Protein AF-A0A2E5G6M1-F1 (afdb_monomer)

Sequence (178 aa):
MSRLRLWLAENPVIIGSVAAVIILIALYFILFSGGSSSIESPKVDYFYDLDSGEVFTDDFKIVPPYKHSSGAEAVKAVVVSCGSCEDESERQVAWLERYTETAKPEMERIMAEVIERGHEPYVAYSRGKMLEQGGGLQVSFDDPIEWFGHTSRAGLEIRSELMSFCGEDEPPTICHPD

Nearest PDB structures (foldseek):
  1b71-assembly1_A  TM=4.208E-01  e=5.602E+00  Nitratidesulfovibrio vulgaris str. Hildenborough
  8s8e-assembly1_b  TM=3.152E-01  e=5.957E+00  Kluyveromyces lactis NRRL Y-1140

Secondary structure (DSSP, 8-state):
--HHHHHHHH-HHHHHHHHHHHHHHHHHHHHHS------PPPSEEEEEETTT--EEEEETT--SSEE-TTSSEEEEEEEEESS-SS-GGGEEEEEEEEE-TTTHHHHHHHHHHHHHTT--THHHHHHHHHHHHTT-EEEE-SSS---EETTSHHHHHHHHGGGGTT-TTSPPEEE---

Solvent-accessible surface area (backbone atoms only — not comparable to full-atom values): 9941 Å² total; per-residue (Å²): 134,65,72,65,63,61,57,54,70,77,36,61,66,61,55,54,50,52,53,51,52,52,51,50,51,51,50,47,45,63,70,68,64,64,72,76,76,75,78,74,52,68,71,39,33,46,26,31,32,72,76,80,71,46,75,48,76,46,60,50,81,65,65,30,58,41,74,41,98,88,68,34,54,25,28,33,36,45,34,26,10,73,74,47,67,87,42,72,90,50,47,43,78,65,32,33,39,31,35,37,88,81,32,33,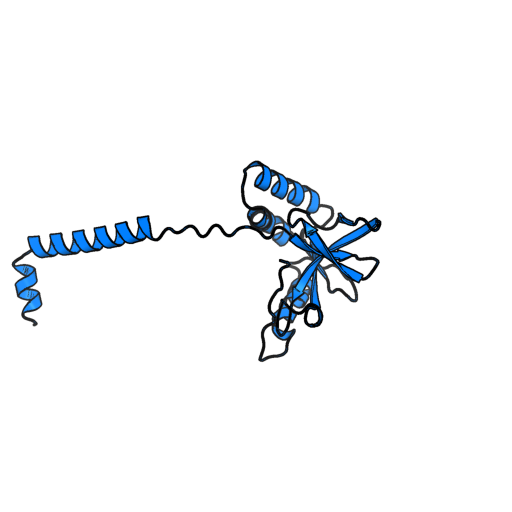63,56,47,47,50,42,38,51,55,29,49,76,70,73,42,53,62,61,57,23,59,65,68,38,47,63,42,32,72,72,47,22,26,27,24,25,45,85,78,72,75,55,85,28,32,42,71,35,72,67,20,44,51,59,61,54,46,49,63,52,68,49,36,94,91,39,69,47,44,79,45,75,62,134

pLDDT: mean 87.4, std 12.63, range [44.22, 98.38]

Foldseek 3Di:
DDPVVVVCVVCVVVVVVVVVVVVVVVVVCVVPVPPPPPPAADQWAWKAFLPPRDIDIDGPLDADQDQDPVRGTIWGFFWWFLDDLVDPVRIDTLKTKHFDPVLRVVLNVLQVVCVVVVHHSVVSVVVSVVCLVVQRMWMAHSPPGDTDRCPDPVVVVSVVCQQCVNHVPTRIDGHGDD

Radius of gyration: 25.14 Å; Cα contacts (8 Å, |Δi|>4): 268; chains: 1; bounding box: 78×42×49 Å

Mean predicted aligned error: 10.57 Å

Structure (mmCIF, N/CA/C/O backbone):
data_AF-A0A2E5G6M1-F1
#
_entry.id   AF-A0A2E5G6M1-F1
#
loop_
_atom_site.group_PDB
_atom_site.id
_atom_site.type_symbol
_atom_site.label_atom_id
_atom_site.label_alt_id
_atom_site.label_comp_id
_atom_site.label_asym_id
_atom_site.label_entity_id
_atom_site.label_seq_id
_atom_site.pdbx_PDB_ins_code
_atom_site.Cartn_x
_atom_site.Cartn_y
_atom_site.Cartn_z
_atom_site.occupancy
_atom_site.B_iso_or_equiv
_atom_site.auth_seq_id
_atom_site.auth_comp_id
_atom_site.auth_asym_id
_atom_site.auth_atom_id
_atom_site.pdbx_PDB_model_num
ATOM 1 N N . MET A 1 1 ? 58.209 -11.547 -24.673 1.00 53.50 1 MET A N 1
ATOM 2 C CA . MET A 1 1 ? 57.527 -10.237 -24.812 1.00 53.50 1 MET A CA 1
ATOM 3 C C . MET A 1 1 ? 56.871 -10.194 -26.182 1.00 53.50 1 MET A C 1
ATOM 5 O O . MET A 1 1 ? 57.565 -10.443 -27.159 1.00 53.50 1 MET A O 1
ATOM 9 N N . SER A 1 2 ? 55.545 -10.031 -26.260 1.00 64.69 2 SER A N 1
ATOM 10 C CA . SER A 1 2 ? 54.809 -10.224 -27.520 1.00 64.69 2 SER A CA 1
ATOM 11 C C . SER A 1 2 ? 55.057 -9.080 -28.511 1.00 64.69 2 SER A C 1
ATOM 13 O O . SER A 1 2 ? 55.143 -7.916 -28.117 1.00 64.69 2 SER A O 1
ATOM 15 N N . ARG A 1 3 ? 55.151 -9.419 -29.807 1.00 66.31 3 ARG A N 1
ATOM 16 C CA . ARG A 1 3 ? 55.377 -8.484 -30.931 1.00 66.31 3 ARG A CA 1
ATOM 17 C C . ARG A 1 3 ? 54.350 -7.342 -30.997 1.00 66.31 3 ARG A C 1
ATOM 19 O O . ARG A 1 3 ? 54.647 -6.288 -31.541 1.00 66.31 3 ARG A O 1
ATOM 26 N N . LEU A 1 4 ? 53.188 -7.528 -30.370 1.00 62.03 4 LEU A N 1
ATOM 27 C CA . LEU A 1 4 ? 52.148 -6.512 -30.215 1.00 62.03 4 LEU A CA 1
ATOM 28 C C . LEU A 1 4 ? 52.611 -5.289 -29.411 1.00 62.03 4 LEU A C 1
ATOM 30 O O . LEU A 1 4 ? 52.281 -4.168 -29.774 1.00 62.03 4 LEU A O 1
ATOM 34 N N . ARG A 1 5 ? 53.385 -5.479 -28.333 1.00 60.41 5 ARG A N 1
ATOM 35 C CA . ARG A 1 5 ? 53.802 -4.363 -27.462 1.00 60.41 5 ARG A CA 1
ATOM 36 C C . ARG A 1 5 ? 54.825 -3.438 -28.128 1.00 60.41 5 ARG A C 1
ATOM 38 O O . ARG A 1 5 ? 54.815 -2.246 -27.856 1.00 60.41 5 ARG A O 1
ATOM 45 N N . LEU A 1 6 ? 55.669 -3.984 -29.006 1.00 62.16 6 LEU A N 1
ATOM 46 C CA . LEU A 1 6 ? 56.639 -3.217 -29.798 1.00 62.16 6 LEU A CA 1
ATOM 47 C C . LEU A 1 6 ? 55.946 -2.410 -30.904 1.00 62.16 6 LEU A C 1
ATOM 49 O O . LEU A 1 6 ? 56.205 -1.221 -31.040 1.00 62.16 6 LEU A O 1
ATOM 53 N N . TRP A 1 7 ? 54.991 -3.023 -31.610 1.00 65.25 7 TRP A N 1
ATOM 54 C CA . TRP A 1 7 ? 54.226 -2.363 -32.676 1.00 65.25 7 TRP A CA 1
ATOM 55 C C . TRP A 1 7 ? 53.336 -1.215 -32.169 1.00 65.25 7 TRP A C 1
ATOM 57 O O . TRP A 1 7 ? 53.206 -0.180 -32.824 1.00 65.25 7 TRP A O 1
ATOM 67 N N . LEU A 1 8 ? 52.759 -1.379 -30.973 1.00 59.03 8 LEU A N 1
ATOM 68 C CA . LEU A 1 8 ? 51.977 -0.347 -30.288 1.00 59.03 8 LEU A CA 1
ATOM 69 C C . LEU A 1 8 ? 52.841 0.879 -29.922 1.00 59.03 8 LEU A C 1
ATOM 71 O O . LEU A 1 8 ? 52.405 2.012 -30.093 1.00 59.03 8 LEU A O 1
ATOM 75 N N . ALA A 1 9 ? 54.087 0.680 -29.486 1.00 60.75 9 ALA A N 1
ATOM 76 C CA . ALA A 1 9 ? 54.978 1.785 -29.120 1.00 60.75 9 ALA A CA 1
ATOM 77 C C . ALA A 1 9 ? 55.452 2.628 -30.325 1.00 60.75 9 ALA A C 1
ATOM 79 O O . ALA A 1 9 ? 55.739 3.811 -30.161 1.00 60.75 9 ALA A O 1
ATOM 80 N N . GLU A 1 10 ? 55.504 2.048 -31.528 1.00 69.06 10 GLU A N 1
ATOM 81 C CA . GLU A 1 10 ? 55.945 2.729 -32.759 1.00 69.06 10 GLU A CA 1
ATOM 82 C C . GLU A 1 10 ? 54.847 3.548 -33.456 1.00 69.06 10 GLU A C 1
ATOM 84 O O . GLU A 1 10 ? 55.153 4.359 -34.327 1.00 69.06 10 GLU A O 1
ATOM 89 N N . ASN A 1 11 ? 53.573 3.381 -33.080 1.00 59.88 11 ASN A N 1
ATOM 90 C CA . ASN A 1 11 ? 52.444 4.030 -33.755 1.00 59.88 11 ASN A CA 1
ATOM 91 C C . ASN A 1 11 ? 51.516 4.766 -32.766 1.00 59.88 11 ASN A C 1
ATOM 93 O O . ASN A 1 11 ? 50.335 4.416 -32.647 1.00 59.88 11 ASN A O 1
ATOM 97 N N . PRO A 1 12 ? 52.003 5.814 -32.068 1.00 62.66 12 PRO A N 1
ATOM 98 C CA . PRO A 1 12 ? 51.227 6.538 -31.054 1.00 62.66 12 PRO A CA 1
ATOM 99 C C . PRO A 1 12 ? 49.946 7.177 -31.618 1.00 62.66 12 PRO A C 1
ATOM 1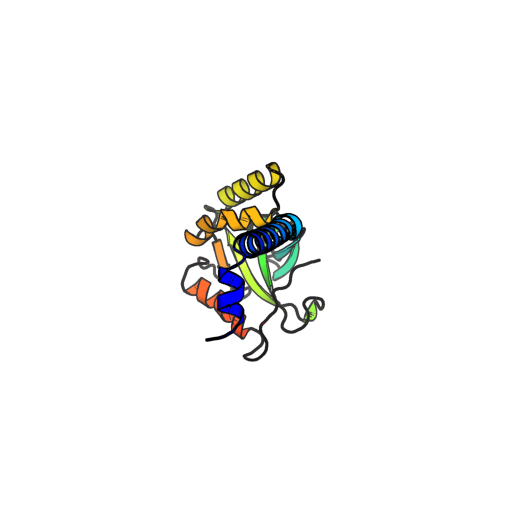01 O O . PRO A 1 12 ? 48.947 7.290 -30.910 1.00 62.66 12 PRO A O 1
ATOM 104 N N . VAL A 1 13 ? 49.943 7.528 -32.910 1.00 65.00 13 VAL A N 1
ATOM 105 C CA . VAL A 1 13 ? 48.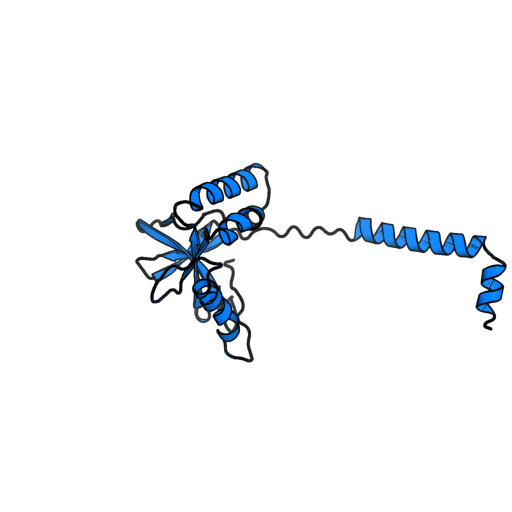769 8.066 -33.616 1.00 65.00 13 VAL A CA 1
ATOM 106 C C . VAL A 1 13 ? 47.653 7.021 -33.721 1.00 65.00 13 VAL A C 1
ATOM 108 O O . VAL A 1 13 ? 46.502 7.339 -33.445 1.00 65.00 13 VAL A O 1
ATOM 111 N N . ILE A 1 14 ? 47.980 5.761 -34.035 1.00 63.22 14 ILE A N 1
ATOM 112 C CA . ILE A 1 14 ? 46.988 4.682 -34.191 1.00 63.22 14 ILE A CA 1
ATOM 113 C C . ILE A 1 14 ? 46.333 4.354 -32.842 1.00 63.22 14 ILE A C 1
ATOM 115 O O . ILE A 1 14 ? 45.120 4.167 -32.774 1.00 63.22 14 ILE A O 1
ATOM 119 N N . ILE A 1 15 ? 47.106 4.354 -31.752 1.00 60.91 15 ILE A N 1
ATOM 120 C CA . ILE A 1 15 ? 46.579 4.125 -30.396 1.00 60.91 15 ILE A CA 1
ATOM 121 C C . ILE A 1 15 ? 45.641 5.254 -29.971 1.00 60.91 15 ILE A C 1
ATOM 123 O O . ILE A 1 15 ? 44.551 4.982 -29.463 1.00 60.91 15 ILE A O 1
ATOM 127 N N . GLY A 1 16 ? 46.038 6.508 -30.206 1.00 65.19 16 GLY A N 1
ATOM 128 C CA . GLY A 1 16 ? 45.198 7.667 -29.907 1.00 65.19 16 GLY A CA 1
ATOM 129 C C . GLY A 1 16 ? 43.874 7.629 -30.673 1.00 65.19 16 GLY A C 1
ATOM 130 O O . GLY A 1 16 ? 42.815 7.857 -30.088 1.00 65.19 16 GLY A O 1
ATOM 131 N N . SER A 1 17 ? 43.915 7.260 -31.956 1.00 71.25 17 SER A N 1
ATOM 132 C CA . SER A 1 17 ? 42.721 7.138 -32.798 1.00 71.25 17 SER A CA 1
ATOM 133 C C . SER A 1 17 ? 41.784 6.018 -32.343 1.00 71.25 17 SER A C 1
ATOM 135 O O . SER A 1 17 ? 40.577 6.231 -32.277 1.00 71.25 17 SER A O 1
ATOM 137 N N . VAL A 1 18 ? 42.311 4.844 -31.980 1.00 79.00 18 VAL A N 1
ATOM 138 C CA . VAL A 1 18 ? 41.484 3.717 -31.511 1.00 79.00 18 VAL A CA 1
ATOM 139 C C . VAL A 1 18 ? 40.821 4.037 -30.169 1.00 79.00 18 VAL A C 1
ATOM 141 O O . VAL A 1 18 ? 39.630 3.777 -30.001 1.00 79.00 18 VAL A O 1
ATOM 144 N N . ALA A 1 19 ? 41.548 4.655 -29.235 1.00 79.44 19 ALA A N 1
ATOM 145 C CA . ALA A 1 19 ? 40.982 5.067 -27.952 1.00 79.44 19 ALA A CA 1
ATOM 146 C C . ALA A 1 19 ? 39.866 6.111 -28.127 1.00 79.44 19 ALA A C 1
ATOM 148 O O . ALA A 1 19 ? 38.800 5.978 -27.526 1.00 79.44 19 ALA A O 1
ATOM 149 N N . ALA A 1 20 ? 40.072 7.107 -28.995 1.00 83.88 20 ALA A N 1
ATOM 150 C CA . ALA A 1 20 ? 39.062 8.120 -29.292 1.00 83.88 20 ALA A CA 1
ATOM 151 C C . ALA A 1 20 ? 37.790 7.509 -29.904 1.00 83.88 20 ALA A C 1
ATOM 153 O O . ALA A 1 20 ? 36.686 7.874 -29.508 1.00 83.88 20 ALA A O 1
ATOM 154 N N . VAL A 1 21 ? 37.928 6.540 -30.814 1.00 88.62 21 VAL A N 1
ATOM 155 C CA . VAL A 1 21 ? 36.782 5.847 -31.426 1.00 88.62 21 VAL A CA 1
ATOM 156 C C . VAL A 1 21 ? 35.995 5.038 -30.392 1.00 88.62 21 VAL A C 1
ATOM 158 O O . VAL A 1 21 ? 34.771 5.114 -30.379 1.00 88.62 21 VAL A O 1
ATOM 161 N N . ILE A 1 22 ? 36.665 4.323 -29.483 1.00 87.75 22 ILE A N 1
ATOM 162 C CA . ILE A 1 22 ? 35.986 3.572 -28.411 1.00 87.75 22 ILE A CA 1
ATOM 163 C C . ILE A 1 22 ? 35.220 4.520 -27.480 1.00 87.75 22 ILE A C 1
ATOM 165 O O . ILE A 1 22 ? 34.073 4.242 -27.136 1.00 87.75 22 ILE A O 1
ATOM 169 N N . ILE A 1 23 ? 35.820 5.657 -27.112 1.00 88.81 23 ILE A N 1
ATOM 170 C CA . ILE A 1 23 ? 35.165 6.672 -26.275 1.00 88.81 23 ILE A CA 1
ATOM 171 C C . ILE A 1 23 ? 33.945 7.261 -26.990 1.00 88.81 23 ILE A C 1
ATOM 173 O O . ILE A 1 23 ? 32.893 7.402 -26.376 1.00 88.81 23 ILE A O 1
ATOM 177 N N . LEU A 1 24 ? 34.049 7.565 -28.285 1.00 89.94 24 LEU A N 1
ATOM 178 C CA . LEU A 1 24 ? 32.928 8.089 -29.068 1.00 89.94 24 LEU A CA 1
ATOM 179 C C . LEU A 1 24 ? 31.795 7.068 -29.216 1.00 89.94 24 LEU A C 1
ATOM 181 O O . LEU A 1 24 ? 30.633 7.450 -29.125 1.00 89.94 24 LEU A O 1
ATOM 185 N N . ILE A 1 25 ? 32.111 5.782 -29.386 1.00 88.56 25 ILE A N 1
ATOM 186 C CA . ILE A 1 25 ? 31.107 4.709 -29.422 1.00 88.56 25 ILE A CA 1
ATOM 187 C C . ILE A 1 25 ? 30.437 4.559 -28.053 1.00 88.56 25 ILE A C 1
ATOM 189 O O . ILE A 1 25 ? 29.217 4.448 -27.988 1.00 88.56 25 ILE A O 1
ATOM 193 N N . ALA A 1 26 ? 31.198 4.610 -26.958 1.00 83.75 26 ALA A N 1
ATOM 194 C CA . ALA A 1 26 ? 30.638 4.569 -25.609 1.00 83.75 26 ALA A CA 1
ATOM 195 C C . ALA A 1 26 ? 29.738 5.783 -25.328 1.00 83.75 26 ALA A C 1
ATOM 197 O O . ALA A 1 26 ? 28.639 5.613 -24.812 1.00 83.75 26 ALA A O 1
ATOM 198 N N . LEU A 1 27 ? 30.153 6.992 -25.723 1.00 86.50 27 LEU A N 1
ATOM 199 C CA . LEU A 1 27 ? 29.335 8.204 -25.612 1.00 86.50 27 LEU A CA 1
ATOM 200 C C . LEU A 1 27 ? 28.079 8.121 -26.478 1.00 86.50 27 LEU A C 1
ATOM 202 O O . LEU A 1 27 ? 27.007 8.505 -26.025 1.00 86.50 27 LEU A O 1
ATOM 206 N N . TYR A 1 28 ? 28.189 7.590 -27.695 1.00 87.38 28 TYR A N 1
ATOM 207 C CA . TYR A 1 28 ? 27.039 7.346 -28.559 1.00 87.38 28 TYR A CA 1
ATOM 208 C C . TYR A 1 28 ? 26.057 6.379 -27.897 1.00 87.38 28 TYR A C 1
ATOM 210 O O . TYR A 1 28 ? 24.877 6.693 -27.801 1.00 87.38 28 TYR A O 1
ATOM 218 N N . PHE A 1 29 ? 26.534 5.255 -27.359 1.00 85.19 29 PHE A N 1
ATOM 219 C CA . PHE A 1 29 ? 25.678 4.336 -26.615 1.00 85.19 29 PHE A CA 1
ATOM 220 C C . PHE A 1 29 ? 25.063 5.006 -25.387 1.00 85.19 29 PHE A C 1
ATOM 222 O O . PHE A 1 29 ? 23.866 4.894 -25.221 1.00 85.19 29 PHE A O 1
ATOM 229 N N . ILE A 1 30 ? 25.800 5.775 -24.587 1.00 80.69 30 ILE A N 1
ATOM 230 C CA . ILE A 1 30 ? 25.235 6.469 -23.414 1.00 80.69 30 ILE A CA 1
ATOM 231 C C . ILE A 1 30 ? 24.147 7.479 -23.817 1.00 80.69 30 ILE A C 1
ATOM 233 O O . ILE A 1 30 ? 23.126 7.584 -23.142 1.00 80.69 30 ILE A O 1
ATOM 237 N N . LEU A 1 31 ? 24.345 8.211 -24.918 1.00 79.00 31 LEU A N 1
ATOM 238 C CA . LEU A 1 31 ? 23.385 9.207 -25.402 1.00 79.00 31 LEU A CA 1
ATOM 239 C C . LEU A 1 31 ? 22.161 8.577 -26.084 1.00 79.00 31 LEU A C 1
ATOM 241 O O . LEU A 1 31 ? 21.085 9.164 -26.040 1.00 79.00 31 LEU A O 1
ATOM 245 N N . PHE A 1 32 ? 22.309 7.403 -26.704 1.00 72.62 32 PHE A N 1
ATOM 246 C CA . PHE A 1 32 ? 21.251 6.754 -27.492 1.00 72.62 32 PHE A CA 1
ATOM 247 C C . PHE A 1 32 ? 20.647 5.499 -26.844 1.00 72.62 32 PHE A C 1
ATOM 249 O O . PHE A 1 32 ? 19.599 5.041 -27.289 1.00 72.62 32 PHE A O 1
ATOM 256 N N . SER A 1 33 ? 21.243 4.954 -25.781 1.00 62.91 33 SER A N 1
ATOM 257 C CA . SER A 1 33 ? 20.670 3.872 -24.966 1.00 62.91 33 SER A CA 1
ATOM 258 C C . SER A 1 33 ? 19.801 4.400 -23.827 1.00 62.91 33 SER A C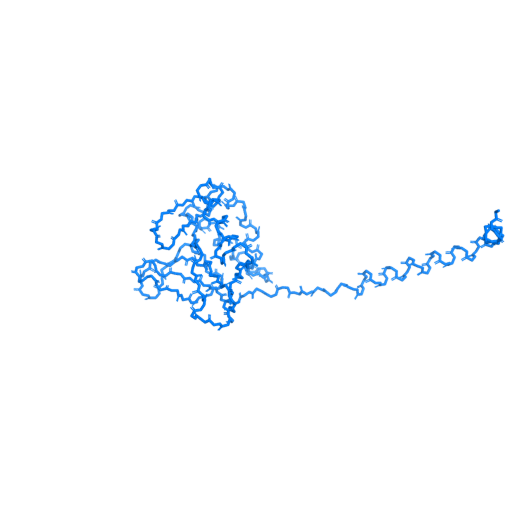 1
ATOM 260 O O . SER A 1 33 ? 19.261 3.610 -23.057 1.00 62.91 33 SER A O 1
ATOM 262 N N . GLY A 1 34 ? 19.660 5.723 -23.705 1.00 49.66 34 GLY A N 1
ATOM 263 C CA . GLY A 1 34 ? 18.717 6.385 -22.810 1.00 49.66 34 GLY A CA 1
ATOM 264 C C . GLY A 1 34 ? 17.281 6.265 -23.313 1.00 49.66 34 GLY A C 1
ATOM 265 O O . GLY A 1 34 ? 16.613 7.272 -23.522 1.00 49.66 34 GLY A O 1
ATOM 266 N N . GLY A 1 35 ? 16.804 5.039 -23.523 1.00 49.28 35 GLY A N 1
ATOM 267 C CA . GLY A 1 35 ? 15.376 4.775 -23.517 1.00 49.28 35 GLY A CA 1
ATOM 268 C C . GLY A 1 35 ? 14.899 4.980 -22.088 1.00 49.28 35 GLY A C 1
ATOM 269 O O . GLY A 1 35 ? 15.039 4.091 -21.253 1.00 49.28 35 GLY A O 1
ATOM 270 N N . SER A 1 36 ? 14.397 6.174 -21.780 1.00 44.22 36 SER A N 1
ATOM 271 C CA . SER A 1 36 ? 13.591 6.375 -20.587 1.00 44.22 36 SER A CA 1
ATOM 272 C C . SER A 1 36 ? 12.315 5.567 -20.788 1.00 44.22 36 SER A C 1
ATOM 274 O O . SER A 1 36 ? 11.363 6.056 -21.394 1.00 44.22 36 SER A O 1
ATOM 276 N N . SER A 1 37 ? 12.306 4.314 -20.336 1.00 44.28 37 SER A N 1
ATOM 277 C CA . SER A 1 37 ? 11.052 3.632 -20.046 1.00 44.28 37 SER A CA 1
ATOM 278 C C . SER A 1 37 ? 10.357 4.491 -18.999 1.00 44.28 37 SER A C 1
ATOM 280 O O . SER A 1 37 ? 10.740 4.486 -17.829 1.00 44.28 37 SER A O 1
ATOM 282 N N . SER A 1 38 ? 9.420 5.328 -19.438 1.00 51.38 38 SER A N 1
ATOM 283 C CA . SER A 1 38 ? 8.483 5.988 -18.546 1.00 51.38 38 SER A CA 1
ATOM 284 C C . SER A 1 38 ? 7.732 4.866 -17.845 1.00 51.38 38 SER A C 1
ATOM 286 O O . SER A 1 38 ? 6.954 4.158 -18.481 1.00 51.38 38 SER A O 1
ATOM 288 N N . ILE A 1 39 ? 8.049 4.637 -16.573 1.00 56.91 39 ILE A N 1
ATOM 289 C CA . ILE A 1 39 ? 7.235 3.794 -15.704 1.00 56.91 39 ILE A CA 1
ATOM 290 C C . ILE A 1 39 ? 5.934 4.580 -15.525 1.00 56.91 39 ILE A C 1
ATOM 292 O O . ILE A 1 39 ? 5.891 5.522 -14.738 1.00 56.91 39 ILE A O 1
ATOM 296 N N . GLU A 1 40 ? 4.937 4.278 -16.357 1.00 69.94 40 GLU A N 1
ATOM 297 C CA . GLU A 1 40 ? 3.582 4.810 -16.211 1.00 69.94 40 GLU A CA 1
ATOM 298 C C . GLU A 1 40 ? 3.026 4.285 -14.886 1.00 69.94 40 GLU A C 1
ATOM 300 O O . GLU A 1 40 ? 3.173 3.101 -14.566 1.00 69.94 40 GLU A O 1
ATOM 305 N N . SER A 1 41 ? 2.460 5.172 -14.073 1.00 69.88 41 SER A N 1
ATOM 306 C CA . SER A 1 41 ? 1.825 4.757 -12.825 1.00 69.88 41 SER A CA 1
ATOM 307 C C . SER A 1 41 ? 0.611 3.878 -13.123 1.00 69.88 41 SER A C 1
ATOM 309 O O . SER A 1 41 ? -0.077 4.108 -14.123 1.00 69.88 41 SER A O 1
ATOM 311 N N . PRO A 1 42 ? 0.273 2.939 -12.223 1.00 82.38 42 PRO A N 1
ATOM 312 C CA . PRO A 1 42 ? -1.037 2.309 -12.258 1.00 82.38 42 PRO A CA 1
ATOM 313 C C . PRO A 1 42 ? -2.125 3.388 -12.207 1.00 82.38 42 PRO A C 1
ATOM 315 O O . PRO A 1 42 ? -1.988 4.394 -11.504 1.00 82.38 42 PRO A O 1
ATOM 318 N N . LYS A 1 43 ? -3.215 3.189 -12.952 1.00 89.25 43 LYS A N 1
ATOM 319 C CA . LYS A 1 43 ? -4.383 4.085 -12.887 1.00 89.25 43 LYS A CA 1
ATOM 320 C C . LYS A 1 43 ? -5.239 3.799 -11.658 1.00 89.25 43 LYS A C 1
ATOM 322 O O . LYS A 1 43 ? -5.868 4.711 -11.126 1.00 89.25 43 LYS A O 1
ATOM 327 N N . VAL A 1 44 ? -5.241 2.545 -11.224 1.00 94.56 44 VAL A N 1
ATOM 328 C CA . VAL A 1 44 ? -6.032 2.025 -10.114 1.00 94.56 44 VAL A CA 1
ATOM 329 C C . VAL A 1 44 ? -5.155 1.217 -9.161 1.00 94.56 44 VAL A C 1
ATOM 331 O O . VAL A 1 44 ? -4.070 0.769 -9.533 1.00 94.56 44 VAL A O 1
ATOM 334 N N . ASP A 1 45 ? -5.619 1.054 -7.927 1.00 95.69 45 ASP A N 1
ATOM 335 C CA . ASP A 1 45 ? -5.015 0.187 -6.911 1.00 95.69 45 ASP A CA 1
ATOM 336 C C . ASP A 1 45 ? -6.097 -0.625 -6.187 1.00 95.69 45 ASP A C 1
ATOM 338 O O . ASP A 1 45 ? -7.287 -0.314 -6.301 1.00 95.69 45 ASP A O 1
ATOM 342 N N . TYR A 1 46 ? -5.689 -1.650 -5.438 1.00 97.44 46 TYR A N 1
ATOM 343 C CA . TYR A 1 46 ? -6.598 -2.411 -4.584 1.00 97.44 46 TYR A CA 1
ATOM 344 C C . TYR A 1 46 ? -6.837 -1.697 -3.251 1.00 97.44 46 TYR A C 1
ATOM 346 O O . TYR A 1 46 ? -5.913 -1.258 -2.559 1.00 97.44 46 TYR A O 1
ATOM 354 N N . PHE A 1 47 ? -8.102 -1.636 -2.859 1.00 97.75 47 PHE A N 1
ATOM 355 C CA . PHE A 1 47 ? -8.576 -1.108 -1.591 1.00 97.75 47 PHE A CA 1
ATOM 356 C C . PHE A 1 47 ? -9.452 -2.142 -0.890 1.00 97.75 47 PHE A C 1
ATOM 358 O O . PHE A 1 47 ? -9.974 -3.058 -1.517 1.00 97.75 47 PHE A O 1
ATOM 365 N N . TYR A 1 48 ? -9.595 -1.993 0.420 1.00 97.75 48 TYR A N 1
ATOM 366 C CA . TYR A 1 48 ? -10.354 -2.883 1.285 1.00 97.75 48 TYR A CA 1
ATOM 367 C C . TYR A 1 48 ? -11.351 -2.068 2.096 1.00 97.75 48 TYR A C 1
ATOM 369 O O . TYR A 1 48 ? -10.967 -1.099 2.759 1.00 97.75 48 TYR A O 1
ATOM 377 N N . ASP A 1 49 ? -12.620 -2.447 2.026 1.00 97.12 49 ASP A N 1
ATOM 378 C CA . ASP A 1 49 ? -13.714 -1.840 2.779 1.00 97.12 49 ASP A CA 1
ATOM 379 C C . ASP A 1 49 ? -13.759 -2.471 4.180 1.00 97.12 49 ASP A C 1
ATOM 381 O O . ASP A 1 49 ? -14.015 -3.664 4.333 1.00 97.12 49 ASP A O 1
ATOM 385 N N . LEU A 1 50 ? -13.465 -1.676 5.215 1.00 96.38 50 LEU A N 1
ATOM 386 C CA . LEU A 1 50 ? -13.288 -2.180 6.582 1.00 96.38 50 LEU A CA 1
ATOM 387 C C . LEU A 1 50 ? -14.578 -2.722 7.220 1.00 96.38 50 LEU A C 1
ATOM 389 O O . LEU A 1 50 ? -14.491 -3.442 8.214 1.00 96.38 50 LEU A O 1
ATOM 393 N N . ASP A 1 51 ? -15.753 -2.376 6.688 1.00 94.62 51 ASP A N 1
ATOM 394 C CA . ASP A 1 51 ? -17.033 -2.822 7.245 1.00 94.62 51 ASP A CA 1
ATOM 395 C C . ASP A 1 51 ? -17.480 -4.145 6.605 1.00 94.62 51 ASP A C 1
ATOM 397 O O . ASP A 1 51 ? -17.965 -5.042 7.299 1.00 94.62 51 ASP A O 1
ATOM 401 N N . SER A 1 52 ? -17.338 -4.264 5.282 1.00 94.62 52 SER A N 1
ATOM 402 C CA . SER A 1 52 ? -17.769 -5.446 4.518 1.00 94.62 52 SER A CA 1
ATOM 403 C C . SER A 1 52 ? -16.698 -6.529 4.389 1.00 94.62 52 SER A C 1
ATOM 405 O O . SER A 1 52 ? -17.039 -7.698 4.213 1.00 94.62 52 SER A O 1
ATOM 407 N N . GLY A 1 53 ? -15.423 -6.156 4.486 1.00 94.56 53 GLY A N 1
ATOM 408 C CA . GLY A 1 53 ? -14.295 -7.042 4.219 1.00 94.56 53 GLY A CA 1
ATOM 409 C C . GLY A 1 53 ? -14.037 -7.296 2.730 1.00 94.56 53 GLY A C 1
ATOM 410 O O . GLY A 1 53 ? -13.327 -8.234 2.375 1.00 94.56 53 GLY A O 1
ATOM 411 N N . GLU A 1 54 ? -14.639 -6.501 1.844 1.00 94.88 54 GLU A N 1
ATOM 412 C CA . GLU A 1 54 ? -14.503 -6.676 0.400 1.00 94.88 54 GLU A CA 1
ATOM 413 C C . GLU A 1 54 ? -13.296 -5.905 -0.152 1.00 94.88 54 GLU A C 1
ATOM 415 O O . GLU A 1 54 ? -13.078 -4.729 0.162 1.00 94.88 54 GLU A O 1
ATOM 420 N N . VAL A 1 55 ? -12.532 -6.570 -1.026 1.00 96.06 55 VAL A N 1
ATOM 421 C CA . VAL A 1 55 ? -11.499 -5.935 -1.852 1.00 96.06 55 VAL A CA 1
ATOM 422 C C . VAL A 1 55 ? -12.147 -5.355 -3.105 1.00 96.06 55 VAL A C 1
ATOM 424 O O . VAL A 1 55 ? -12.927 -6.023 -3.782 1.00 96.06 55 VAL A O 1
ATOM 427 N N . PHE A 1 56 ? -11.788 -4.126 -3.452 1.00 95.56 56 PHE A N 1
ATOM 428 C CA . PHE A 1 56 ? -12.252 -3.432 -4.650 1.00 95.56 56 PHE A CA 1
ATOM 429 C C . PHE A 1 56 ? -11.125 -2.584 -5.253 1.00 95.56 56 PHE A C 1
ATOM 431 O O . PHE A 1 56 ? -10.049 -2.463 -4.672 1.00 95.56 56 PHE A O 1
ATOM 438 N N . THR A 1 57 ? -11.349 -2.000 -6.429 1.00 96.31 57 THR A N 1
ATOM 439 C CA . THR A 1 57 ? -10.376 -1.118 -7.093 1.00 96.31 57 THR A CA 1
ATOM 440 C C . THR A 1 57 ? -10.851 0.327 -7.092 1.00 96.31 57 THR A C 1
ATOM 442 O O . THR A 1 57 ? -12.018 0.583 -7.391 1.00 96.31 57 THR A O 1
ATOM 445 N N . ASP A 1 58 ? -9.948 1.271 -6.849 1.00 95.81 58 ASP A N 1
ATOM 446 C CA . ASP A 1 58 ? -10.216 2.707 -7.001 1.00 95.81 58 ASP A CA 1
ATOM 447 C C . ASP A 1 58 ? -8.961 3.432 -7.514 1.00 95.81 58 ASP A C 1
ATOM 449 O O . ASP A 1 58 ? -7.915 2.816 -7.728 1.00 95.81 58 ASP A O 1
ATOM 453 N N . ASP A 1 59 ? -9.066 4.733 -7.757 1.00 94.88 59 ASP A N 1
ATOM 454 C CA . ASP A 1 59 ? -8.002 5.566 -8.303 1.00 94.88 59 ASP A CA 1
ATOM 455 C C . ASP A 1 59 ? -6.742 5.529 -7.411 1.00 94.88 59 ASP A C 1
ATOM 457 O O . ASP A 1 59 ? -6.774 5.857 -6.221 1.00 94.88 59 ASP A O 1
ATOM 461 N N . PHE A 1 60 ? -5.600 5.188 -8.019 1.00 92.94 60 PHE A N 1
ATOM 462 C CA . PHE A 1 60 ? -4.292 5.094 -7.357 1.00 92.94 60 PHE A CA 1
ATOM 463 C C . PHE A 1 60 ? -3.860 6.400 -6.659 1.00 92.94 60 PHE A C 1
ATOM 465 O O . PHE A 1 60 ? -3.018 6.396 -5.762 1.00 92.94 60 PHE A O 1
ATOM 472 N N . LYS A 1 61 ? -4.416 7.552 -7.053 1.00 95.19 61 LYS A N 1
ATOM 473 C CA . LYS A 1 61 ? -4.112 8.859 -6.444 1.00 95.19 61 LYS A CA 1
ATOM 474 C C . LYS A 1 61 ? -4.802 9.059 -5.088 1.00 95.19 61 LYS A C 1
ATOM 476 O O . LYS A 1 61 ? -4.522 10.058 -4.420 1.00 95.19 61 LYS A O 1
ATOM 481 N N . ILE A 1 62 ? -5.715 8.178 -4.679 1.00 95.69 62 ILE A N 1
ATOM 482 C CA . ILE A 1 62 ? -6.427 8.298 -3.404 1.00 95.69 62 ILE A CA 1
ATOM 483 C C . ILE A 1 62 ? -5.509 7.877 -2.251 1.00 95.69 62 ILE A C 1
ATOM 485 O O . ILE A 1 62 ? -4.954 6.781 -2.224 1.00 95.69 62 ILE A O 1
ATOM 489 N N . VAL A 1 63 ? -5.367 8.756 -1.257 1.00 96.94 63 VAL A N 1
ATOM 490 C CA . VAL A 1 63 ? -4.545 8.503 -0.066 1.00 96.94 63 VAL A CA 1
ATOM 491 C C . VAL A 1 63 ? -5.406 7.866 1.038 1.00 96.94 63 VAL A C 1
ATOM 493 O O . VAL A 1 63 ? -6.305 8.538 1.554 1.00 96.94 63 VAL A O 1
ATOM 496 N N . PRO A 1 64 ? -5.148 6.608 1.450 1.00 97.31 64 PRO A N 1
ATOM 497 C CA . PRO A 1 64 ? -5.925 5.941 2.494 1.00 97.31 64 PRO A CA 1
ATOM 498 C C . PRO A 1 64 ? -5.595 6.471 3.907 1.00 97.31 64 PRO A C 1
ATOM 500 O O . PRO A 1 64 ? -4.454 6.869 4.159 1.00 97.31 64 PRO A O 1
ATOM 503 N N . PRO A 1 65 ? -6.538 6.418 4.866 1.00 98.00 65 PRO A N 1
ATOM 504 C CA . PRO A 1 65 ? -7.911 5.927 4.719 1.00 98.00 65 PRO A CA 1
ATOM 505 C C . PRO A 1 65 ? -8.872 6.978 4.135 1.00 98.00 65 PRO A C 1
ATOM 507 O O . PRO A 1 65 ? -8.705 8.178 4.358 1.00 98.00 65 PRO A O 1
ATOM 510 N N . TYR A 1 66 ? -9.922 6.553 3.436 1.00 97.75 66 TYR A N 1
ATOM 511 C CA . TYR A 1 66 ? -10.977 7.445 2.929 1.00 97.75 66 TYR A CA 1
ATOM 512 C C . TYR A 1 66 ? -12.364 6.809 3.057 1.00 97.75 66 TYR A C 1
ATOM 514 O O . TYR A 1 66 ? -12.494 5.657 3.453 1.00 97.75 66 TYR A O 1
ATOM 522 N N . LYS A 1 67 ? -13.420 7.576 2.769 1.00 96.75 67 LYS A N 1
ATOM 523 C CA . LYS A 1 67 ? -14.788 7.053 2.756 1.00 96.75 67 LYS A CA 1
ATOM 524 C C . LYS A 1 67 ? -15.134 6.511 1.377 1.00 96.75 67 LYS A C 1
ATOM 526 O O . LYS A 1 67 ? -15.189 7.284 0.422 1.00 96.75 67 LYS A O 1
ATOM 531 N N . HIS A 1 68 ? -15.382 5.207 1.301 1.00 90.50 68 HIS A N 1
ATOM 532 C CA . HIS A 1 68 ? -15.876 4.559 0.093 1.00 90.50 68 HIS A CA 1
ATOM 533 C C . HIS A 1 68 ? -17.354 4.921 -0.151 1.00 90.50 68 HIS A C 1
ATOM 535 O O . HIS A 1 68 ? -18.040 5.442 0.732 1.00 90.50 68 HIS A O 1
ATOM 541 N N . SER A 1 69 ? -17.860 4.656 -1.358 1.00 87.06 69 SER A N 1
ATOM 542 C CA . SER A 1 69 ? -19.243 4.939 -1.767 1.00 87.06 69 SER A CA 1
ATOM 543 C C . SER A 1 69 ? -20.304 4.256 -0.887 1.00 87.06 69 SER A C 1
ATOM 545 O O . SER A 1 69 ? -21.415 4.770 -0.755 1.00 87.06 69 SER A O 1
ATOM 547 N N . SER A 1 70 ? -19.937 3.151 -0.230 1.00 83.62 70 SER A N 1
ATOM 548 C CA . SER A 1 70 ? -20.726 2.448 0.790 1.00 83.62 70 SER A CA 1
ATOM 549 C C . SER A 1 70 ? -20.907 3.251 2.090 1.00 83.62 70 SER A C 1
ATOM 551 O O . SER A 1 70 ? -21.834 2.990 2.854 1.00 83.62 70 SER A O 1
ATOM 553 N N . GLY A 1 71 ? -20.040 4.236 2.353 1.00 89.31 71 GLY A N 1
ATOM 554 C CA . GLY A 1 71 ? -19.924 4.956 3.626 1.00 89.31 71 GLY A CA 1
ATOM 555 C C . GLY A 1 71 ? -18.914 4.341 4.606 1.00 89.31 71 GLY A C 1
ATOM 556 O O . GLY A 1 71 ? -18.569 4.980 5.614 1.00 89.31 71 GLY A O 1
ATOM 557 N N . ALA A 1 72 ? -18.398 3.149 4.299 1.00 91.69 72 ALA A N 1
ATOM 558 C CA . ALA A 1 72 ? -17.357 2.497 5.078 1.00 91.69 72 ALA A CA 1
ATOM 559 C C . ALA A 1 72 ? -16.017 3.231 4.953 1.00 91.69 72 ALA A C 1
ATOM 561 O O . ALA A 1 72 ? -15.777 4.010 4.022 1.00 91.69 72 ALA A O 1
ATOM 562 N N . GLU A 1 73 ? -15.141 3.015 5.929 1.00 96.88 73 GLU A N 1
ATOM 563 C CA . GLU A 1 73 ? -13.737 3.398 5.787 1.00 96.88 73 GLU A CA 1
ATOM 564 C C . GLU A 1 73 ? -13.026 2.396 4.872 1.00 96.88 73 GLU A C 1
ATOM 566 O O . GLU A 1 73 ? -13.134 1.191 5.072 1.00 96.88 73 GLU A O 1
ATOM 571 N N . ALA A 1 74 ? -12.310 2.904 3.874 1.00 98.00 74 ALA A N 1
ATOM 572 C CA . ALA A 1 74 ? -11.501 2.116 2.965 1.00 98.00 74 ALA A CA 1
ATOM 573 C C . ALA A 1 74 ? -10.017 2.416 3.147 1.00 98.00 74 ALA A C 1
ATOM 575 O O . ALA A 1 74 ? -9.599 3.571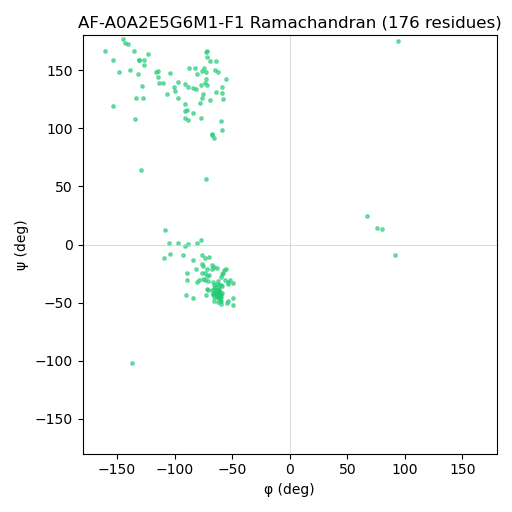 3.298 1.00 98.00 74 ALA A O 1
ATOM 576 N N . VAL A 1 75 ? -9.224 1.353 3.105 1.00 98.38 75 VAL A N 1
ATOM 577 C CA . VAL A 1 75 ? -7.762 1.358 3.231 1.00 98.38 75 VAL A CA 1
ATOM 578 C C . VAL A 1 75 ? -7.146 0.696 2.008 1.00 98.38 75 VAL A C 1
ATOM 580 O O . VAL A 1 75 ? -7.848 0.024 1.260 1.00 98.38 75 VAL A O 1
ATOM 583 N N . LYS A 1 76 ? -5.850 0.887 1.767 1.00 97.94 76 LYS A N 1
ATOM 584 C CA . LYS A 1 76 ? -5.182 0.190 0.664 1.00 97.94 76 LYS A CA 1
ATOM 585 C C . LYS A 1 76 ? -4.985 -1.278 1.039 1.00 97.94 76 LYS A C 1
ATOM 587 O O . LYS A 1 76 ? -4.619 -1.564 2.177 1.00 97.94 76 LYS A O 1
ATOM 592 N N . ALA A 1 77 ? -5.203 -2.185 0.095 1.00 98.12 77 ALA A N 1
ATOM 593 C CA . ALA A 1 77 ? -4.892 -3.600 0.241 1.00 98.12 77 ALA A CA 1
ATOM 594 C C . ALA A 1 77 ? -3.664 -3.947 -0.593 1.00 98.12 77 ALA A C 1
ATOM 596 O O . ALA A 1 77 ? -3.610 -3.664 -1.789 1.00 98.12 77 ALA A O 1
ATOM 597 N N . VAL A 1 78 ? -2.688 -4.603 0.026 1.00 97.12 78 VAL A N 1
ATOM 598 C CA . VAL A 1 78 ? -1.629 -5.279 -0.715 1.00 97.12 78 VAL A CA 1
ATOM 599 C C . VAL A 1 78 ? -2.111 -6.685 -1.015 1.00 97.12 78 VAL A C 1
ATOM 601 O O . VAL A 1 78 ? -2.210 -7.520 -0.120 1.00 97.12 78 VAL A O 1
ATOM 604 N N . VAL A 1 79 ? -2.443 -6.919 -2.280 1.00 97.00 79 VAL A N 1
ATOM 605 C CA . VAL A 1 79 ? -2.963 -8.195 -2.770 1.00 97.00 79 VAL A CA 1
ATOM 606 C C . VAL A 1 79 ? -1.829 -9.006 -3.376 1.00 97.00 79 VAL A C 1
ATOM 608 O O . VAL A 1 79 ? -0.971 -8.465 -4.073 1.00 97.00 79 VAL A O 1
ATOM 611 N N . VAL A 1 80 ? -1.825 -10.306 -3.120 1.00 95.75 80 VAL A N 1
ATOM 612 C CA . VAL A 1 80 ? -0.829 -11.253 -3.618 1.00 95.75 80 VAL A CA 1
ATOM 613 C C . VAL A 1 80 ? -1.492 -12.476 -4.231 1.00 95.75 80 VAL A C 1
ATOM 615 O O . VAL A 1 80 ? -2.636 -12.782 -3.912 1.00 95.75 80 VAL A O 1
ATOM 618 N N . SER A 1 81 ? -0.768 -13.192 -5.084 1.00 95.06 81 SER A N 1
ATOM 619 C CA . SER A 1 81 ? -1.152 -14.514 -5.581 1.00 95.06 81 SER A CA 1
ATOM 620 C C . SER A 1 81 ? 0.021 -15.485 -5.469 1.00 95.06 81 SER A C 1
ATOM 622 O O . SER A 1 81 ? 1.185 -15.093 -5.612 1.00 95.06 81 SER A O 1
ATOM 624 N N . CYS A 1 82 ? -0.306 -16.753 -5.217 1.00 92.50 82 CYS A N 1
ATOM 625 C CA . CYS A 1 82 ? 0.633 -17.878 -5.236 1.00 92.50 82 CYS A CA 1
ATOM 626 C C . CYS A 1 82 ? 0.732 -18.562 -6.600 1.00 92.50 82 CYS A C 1
ATOM 628 O O . CYS A 1 82 ? 1.491 -19.509 -6.744 1.00 92.50 82 CYS A O 1
ATOM 630 N N . GLY A 1 83 ? -0.034 -18.100 -7.584 1.00 90.06 83 GLY A N 1
ATOM 631 C CA . GLY A 1 83 ? 0.014 -18.580 -8.954 1.00 90.06 83 GLY A CA 1
ATOM 632 C C . GLY A 1 83 ? -0.055 -17.396 -9.903 1.00 90.06 83 GLY A C 1
ATOM 633 O O . GLY A 1 83 ? 0.935 -16.690 -10.115 1.00 90.06 83 GLY A O 1
ATOM 634 N N . SER A 1 84 ? -1.229 -17.159 -10.475 1.00 90.62 84 SER A N 1
ATOM 635 C CA . SER A 1 84 ? -1.470 -16.043 -11.381 1.00 90.62 84 SER A CA 1
ATOM 636 C C . SER A 1 84 ? -2.179 -14.889 -10.684 1.00 90.62 84 SER A C 1
ATOM 638 O O . SER A 1 84 ? -3.181 -15.070 -9.997 1.00 90.62 84 SER A O 1
ATOM 640 N N . CYS A 1 85 ? -1.710 -13.664 -10.926 1.00 92.06 85 CYS A N 1
ATOM 641 C CA . CYS A 1 85 ? -2.479 -12.470 -10.589 1.00 92.06 85 CYS A CA 1
ATOM 642 C C . CYS A 1 85 ? -3.658 -12.240 -11.543 1.00 92.06 85 CYS A C 1
ATOM 644 O O . CYS A 1 85 ? -4.506 -11.414 -11.233 1.00 92.06 85 CYS A O 1
ATOM 646 N N . GLU A 1 86 ? -3.756 -12.947 -12.672 1.00 90.88 86 GLU A N 1
ATOM 647 C CA . GLU A 1 86 ? -4.907 -12.854 -13.585 1.00 90.88 86 GLU A CA 1
ATOM 648 C C . GLU A 1 86 ? -6.136 -13.602 -13.042 1.00 90.88 86 GLU A C 1
ATOM 650 O O . GLU A 1 86 ? -7.263 -13.244 -13.376 1.00 90.88 86 GLU A O 1
ATOM 655 N N . ASP A 1 87 ? -5.935 -14.607 -12.181 1.00 89.88 87 ASP A N 1
ATOM 656 C CA . ASP A 1 87 ? -7.021 -15.359 -11.550 1.00 89.88 87 ASP A CA 1
ATOM 657 C C . ASP A 1 87 ? -7.413 -14.715 -10.215 1.00 89.88 87 ASP A C 1
ATOM 659 O O . ASP A 1 87 ? -6.683 -14.778 -9.228 1.00 89.88 87 ASP A O 1
ATOM 663 N N . GLU A 1 88 ? -8.593 -14.095 -10.179 1.00 89.88 88 GLU A N 1
ATOM 664 C CA . GLU A 1 88 ? -9.160 -13.486 -8.972 1.00 89.88 88 GLU A CA 1
ATOM 665 C C . GLU A 1 88 ? -9.296 -14.457 -7.798 1.00 89.88 88 GLU A C 1
ATOM 667 O O . GLU A 1 88 ? -9.177 -14.032 -6.652 1.00 89.88 88 GLU A O 1
ATOM 672 N N . SER A 1 89 ? -9.518 -15.747 -8.059 1.00 90.00 89 SER A N 1
ATOM 673 C CA . SER A 1 89 ? -9.691 -16.752 -7.006 1.00 90.00 89 SER A CA 1
ATOM 674 C C . SER A 1 89 ? -8.381 -17.164 -6.330 1.00 90.00 89 SER A C 1
ATOM 676 O O . SER A 1 89 ? -8.411 -17.719 -5.232 1.00 90.00 89 SER A O 1
ATOM 678 N N . GLU A 1 90 ? -7.239 -16.864 -6.953 1.00 90.38 90 GLU A N 1
ATOM 679 C CA . GLU A 1 90 ? -5.906 -17.098 -6.387 1.00 90.38 90 GLU A CA 1
ATOM 680 C C . GLU A 1 90 ? -5.364 -15.873 -5.630 1.00 90.38 90 GLU A C 1
ATOM 682 O O . GLU A 1 90 ? -4.344 -15.969 -4.938 1.00 90.38 90 GLU A O 1
ATOM 687 N N . ARG A 1 91 ? -6.048 -14.724 -5.734 1.00 94.50 91 ARG A N 1
ATOM 688 C CA . ARG A 1 91 ? -5.677 -13.478 -5.057 1.00 94.50 91 ARG A CA 1
ATOM 689 C C . ARG A 1 91 ? -6.070 -13.516 -3.583 1.00 94.50 91 ARG A C 1
ATOM 691 O O . ARG A 1 91 ? -7.172 -13.915 -3.220 1.00 94.50 91 ARG A O 1
ATOM 698 N N . GLN A 1 92 ? -5.177 -13.032 -2.734 1.00 94.62 92 GLN A N 1
ATOM 699 C CA . GLN A 1 92 ? -5.366 -12.936 -1.290 1.00 94.62 92 GLN A CA 1
ATOM 700 C C . GLN A 1 92 ? -4.817 -11.605 -0.779 1.00 94.62 92 GLN A C 1
ATOM 702 O O . GLN A 1 92 ? -3.868 -11.059 -1.342 1.00 94.62 92 GLN A O 1
ATOM 707 N N . VAL A 1 93 ? -5.401 -11.072 0.291 1.00 96.56 93 VAL A N 1
ATOM 708 C CA . VAL A 1 93 ? -4.864 -9.883 0.960 1.00 96.56 93 VAL A CA 1
ATOM 709 C C . VAL A 1 93 ? -3.678 -10.314 1.817 1.00 96.56 93 VAL A C 1
ATOM 711 O O . VAL A 1 93 ? -3.809 -11.166 2.686 1.00 96.56 93 VAL A O 1
ATOM 714 N N . ALA A 1 94 ? -2.506 -9.735 1.566 1.00 96.19 94 ALA A N 1
ATOM 715 C CA . ALA A 1 94 ? -1.324 -9.969 2.387 1.00 96.19 94 ALA A CA 1
ATOM 716 C C . ALA A 1 94 ? -1.311 -9.050 3.615 1.00 96.19 94 ALA A C 1
ATOM 718 O O . ALA A 1 94 ? -1.037 -9.492 4.727 1.00 96.19 94 ALA A O 1
ATOM 719 N N . TRP A 1 95 ? -1.593 -7.760 3.415 1.00 97.62 95 TRP A N 1
ATOM 720 C CA . TRP A 1 95 ? -1.804 -6.796 4.495 1.00 97.62 95 TRP A CA 1
ATOM 721 C C . TRP A 1 95 ? -2.557 -5.563 3.992 1.00 97.62 95 TRP A C 1
ATOM 723 O O . TRP A 1 95 ? -2.672 -5.307 2.791 1.00 97.62 95 TRP A O 1
ATOM 733 N N . LEU A 1 96 ? -3.038 -4.768 4.939 1.00 98.38 96 LEU A N 1
ATOM 734 C CA . LEU A 1 96 ? -3.706 -3.494 4.728 1.00 98.38 96 LEU A CA 1
ATOM 735 C C . LEU A 1 96 ? -2.770 -2.335 5.065 1.00 98.38 96 LEU A C 1
ATOM 737 O O . LEU A 1 96 ? -1.962 -2.437 5.988 1.00 98.38 96 LEU A O 1
ATOM 741 N N . GLU A 1 97 ? -2.906 -1.212 4.364 1.00 98.12 97 GLU A N 1
ATOM 742 C CA . GLU A 1 97 ? -2.111 0.001 4.564 1.00 98.12 97 GLU A CA 1
ATOM 743 C C . GLU A 1 97 ? -2.988 1.241 4.726 1.00 98.12 97 GLU A C 1
ATOM 745 O O . GLU A 1 97 ? -3.926 1.485 3.958 1.00 98.12 97 GLU A O 1
ATOM 750 N N . ARG A 1 98 ? -2.642 2.088 5.699 1.00 98.00 98 ARG A N 1
ATOM 751 C CA . ARG A 1 98 ? -3.293 3.390 5.880 1.00 98.00 98 ARG A CA 1
ATOM 752 C C . ARG A 1 98 ? -2.335 4.432 6.439 1.00 98.00 98 ARG A C 1
ATOM 754 O O . ARG A 1 98 ? -1.458 4.105 7.239 1.00 98.00 98 ARG A O 1
ATOM 761 N N . TYR A 1 99 ? -2.527 5.698 6.083 1.00 98.19 99 TYR A N 1
ATOM 762 C CA . TYR A 1 99 ? -1.832 6.786 6.764 1.00 98.19 99 TYR A CA 1
ATOM 763 C C . TYR A 1 99 ? -2.527 7.136 8.081 1.00 98.19 99 TYR A C 1
ATOM 765 O O . TYR A 1 99 ? -3.749 7.056 8.204 1.00 98.19 99 TYR A O 1
ATOM 773 N N . THR A 1 100 ? -1.753 7.551 9.081 1.00 97.88 100 THR A N 1
ATOM 774 C CA . THR A 1 100 ? -2.309 8.112 10.316 1.00 97.88 100 THR A CA 1
ATOM 775 C C . THR A 1 100 ? -3.057 9.412 10.023 1.00 97.88 100 THR A C 1
ATOM 777 O O . THR A 1 100 ? -2.749 10.113 9.057 1.00 97.88 100 THR A O 1
ATOM 780 N N . GLU A 1 101 ? -3.976 9.805 10.908 1.00 96.19 101 GLU A N 1
ATOM 781 C CA . GLU A 1 101 ? -4.688 11.090 10.803 1.00 96.19 101 GLU A CA 1
ATOM 782 C C . GLU A 1 101 ? -3.736 12.292 10.681 1.00 96.19 101 GLU A C 1
ATOM 784 O O . GLU A 1 101 ? -4.043 13.274 10.012 1.00 96.19 101 GLU A O 1
ATOM 789 N N . THR A 1 102 ? -2.558 12.210 11.306 1.00 94.94 102 THR A N 1
ATOM 790 C CA . THR A 1 102 ? -1.539 13.264 11.266 1.00 94.94 102 THR A CA 1
ATOM 791 C C . THR A 1 102 ? -0.698 13.253 9.992 1.00 94.94 102 THR A C 1
ATOM 793 O O . THR A 1 102 ? -0.261 14.315 9.554 1.00 94.94 102 THR A O 1
ATOM 796 N N . ALA A 1 103 ? -0.454 12.085 9.392 1.00 96.56 103 ALA A N 1
ATOM 797 C CA . ALA A 1 103 ? 0.379 11.951 8.198 1.00 96.56 103 ALA A CA 1
ATOM 798 C C . ALA A 1 103 ? -0.421 12.089 6.898 1.00 96.56 103 ALA A C 1
ATOM 800 O O . ALA A 1 103 ? 0.114 12.579 5.902 1.00 96.56 103 ALA A O 1
ATOM 801 N N . LYS A 1 104 ? -1.700 11.698 6.908 1.00 96.94 104 LYS A N 1
ATOM 802 C CA . LYS A 1 104 ? -2.566 11.719 5.727 1.00 96.94 104 LYS A CA 1
ATOM 803 C C . LYS A 1 104 ? -2.620 13.089 5.035 1.00 96.94 104 LYS A C 1
ATOM 805 O O . LYS A 1 104 ? -2.380 13.109 3.830 1.00 96.94 104 LYS A O 1
ATOM 810 N N . PRO A 1 105 ? -2.844 14.226 5.728 1.00 97.56 105 PRO A N 1
ATOM 811 C CA . PRO A 1 105 ? -2.939 15.525 5.057 1.00 97.56 105 PRO A CA 1
ATOM 812 C C . PRO A 1 105 ? -1.649 15.915 4.328 1.00 97.56 105 PRO A C 1
ATOM 814 O O . PRO A 1 105 ? -1.683 16.518 3.258 1.00 97.56 105 PRO A O 1
ATOM 817 N N . GLU A 1 106 ? -0.495 15.552 4.891 1.00 96.81 106 GLU A N 1
ATOM 818 C CA . GLU A 1 106 ? 0.795 15.812 4.254 1.00 96.81 106 GLU A CA 1
ATOM 819 C C . GLU A 1 106 ? 1.004 14.907 3.038 1.00 96.81 106 GLU A C 1
ATOM 821 O O . GLU A 1 106 ? 1.494 15.367 2.007 1.00 96.81 106 GLU A O 1
ATOM 826 N N . MET A 1 107 ? 0.576 13.646 3.112 1.00 97.38 107 MET A N 1
ATOM 827 C CA . MET A 1 107 ? 0.628 12.747 1.964 1.00 97.38 107 MET A CA 1
ATOM 828 C C . MET A 1 107 ? -0.316 13.194 0.834 1.00 97.38 107 MET A C 1
ATOM 830 O O . MET A 1 107 ? 0.087 13.206 -0.328 1.00 97.38 107 MET A O 1
ATOM 834 N N . GLU A 1 108 ? -1.532 13.643 1.156 1.00 97.62 108 GLU A N 1
ATOM 835 C CA . GLU A 1 108 ? -2.464 14.252 0.194 1.00 97.62 108 GLU A CA 1
ATOM 836 C C . GLU A 1 108 ? -1.853 15.496 -0.465 1.00 97.62 108 GLU A C 1
ATOM 838 O O . GLU A 1 108 ? -1.934 15.661 -1.684 1.00 97.62 108 GLU A O 1
ATOM 843 N N . ARG A 1 109 ? -1.170 16.344 0.317 1.00 97.44 109 ARG A N 1
ATOM 844 C CA . ARG A 1 109 ? -0.451 17.516 -0.199 1.00 97.44 109 ARG A CA 1
ATOM 845 C C . ARG A 1 109 ? 0.669 17.119 -1.163 1.00 97.44 109 ARG A C 1
ATOM 847 O O . ARG A 1 109 ? 0.810 17.738 -2.218 1.00 97.44 109 ARG A O 1
ATOM 854 N N . ILE A 1 110 ? 1.464 16.104 -0.818 1.00 96.44 110 ILE A N 1
ATOM 855 C CA . ILE A 1 110 ? 2.539 15.582 -1.677 1.00 96.44 110 ILE A CA 1
ATOM 856 C C . ILE A 1 110 ? 1.957 15.023 -2.980 1.00 96.44 110 ILE A C 1
ATOM 858 O O . ILE A 1 110 ? 2.484 15.328 -4.052 1.00 96.44 110 ILE A O 1
ATOM 862 N N . MET A 1 111 ? 0.877 14.242 -2.897 1.00 96.12 111 MET A N 1
ATOM 863 C CA . MET A 1 111 ? 0.188 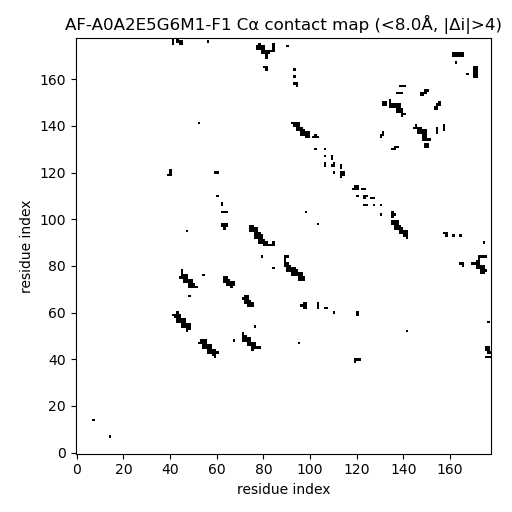13.676 -4.057 1.00 96.12 111 MET A CA 1
ATOM 864 C C . MET A 1 111 ? -0.324 14.778 -4.991 1.00 96.12 111 MET A C 1
ATOM 866 O O . MET A 1 111 ? -0.020 14.763 -6.185 1.00 96.12 111 MET A O 1
ATOM 870 N N . ALA A 1 112 ? -1.008 15.787 -4.448 1.00 96.81 112 ALA A N 1
ATOM 871 C CA . ALA A 1 112 ? -1.488 16.929 -5.221 1.00 96.81 112 ALA A CA 1
ATOM 872 C C . ALA A 1 112 ? -0.343 17.697 -5.909 1.00 96.81 112 ALA A C 1
ATOM 874 O O . ALA A 1 112 ? -0.432 17.983 -7.101 1.00 96.81 112 ALA A O 1
ATOM 875 N N . GLU A 1 113 ? 0.757 17.973 -5.198 1.00 96.56 113 GLU A N 1
ATOM 876 C CA . GLU A 1 113 ? 1.934 18.669 -5.746 1.00 96.56 113 GLU A CA 1
ATOM 877 C C . GLU A 1 113 ? 2.592 17.885 -6.897 1.00 96.56 113 GLU A C 1
ATOM 879 O O . GLU A 1 113 ? 3.066 18.477 -7.869 1.00 96.56 113 GLU A O 1
ATOM 884 N N . VAL A 1 114 ? 2.652 16.554 -6.792 1.00 94.31 114 VAL A N 1
ATOM 885 C CA . VAL A 1 114 ? 3.196 15.671 -7.839 1.00 94.31 114 VAL A CA 1
ATOM 886 C C . VAL A 1 114 ? 2.324 15.718 -9.091 1.00 94.31 114 VAL A C 1
ATOM 888 O O . VAL A 1 114 ? 2.850 15.954 -10.181 1.00 94.31 114 VAL A O 1
ATOM 891 N N . ILE A 1 115 ? 1.006 15.581 -8.927 1.00 93.38 115 ILE A N 1
ATOM 892 C CA . ILE A 1 115 ? 0.041 15.623 -10.033 1.00 93.38 115 ILE A CA 1
ATOM 893 C C . ILE A 1 115 ? 0.051 16.996 -10.719 1.00 93.38 115 ILE A C 1
ATOM 895 O O . ILE A 1 115 ? 0.098 17.068 -11.945 1.00 93.38 115 ILE A O 1
ATOM 899 N N . GLU A 1 116 ? 0.058 18.091 -9.952 1.00 95.44 116 GLU A N 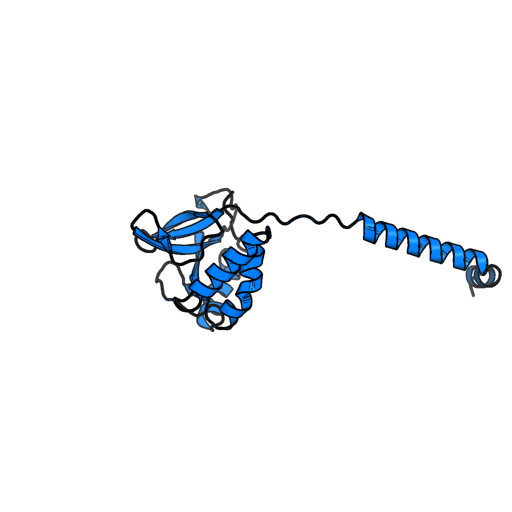1
ATOM 900 C CA . GLU A 1 116 ? 0.075 19.462 -10.488 1.00 95.44 116 GLU A CA 1
ATOM 901 C C . GLU A 1 116 ? 1.310 19.726 -11.362 1.00 95.44 116 GLU A C 1
ATOM 903 O O . GLU A 1 116 ? 1.236 20.422 -12.375 1.00 95.44 116 GLU A O 1
ATOM 908 N N . ARG A 1 117 ? 2.449 19.125 -11.009 1.00 94.00 117 ARG A N 1
ATOM 909 C CA . ARG A 1 117 ? 3.697 19.222 -11.780 1.00 94.00 117 ARG A CA 1
ATOM 910 C C . ARG A 1 117 ? 3.754 18.288 -12.990 1.00 94.00 117 ARG A C 1
ATOM 912 O O . ARG A 1 117 ? 4.771 18.276 -13.682 1.00 94.00 117 ARG A O 1
ATOM 919 N N . GLY A 1 118 ? 2.700 17.513 -13.245 1.00 91.19 118 GLY A N 1
ATOM 920 C CA . GLY A 1 118 ? 2.659 16.530 -14.326 1.00 91.19 118 GLY A CA 1
ATOM 921 C C . GLY A 1 118 ? 3.616 15.359 -14.108 1.00 91.19 118 GLY A C 1
ATOM 922 O O . GLY A 1 118 ? 4.075 14.756 -15.075 1.00 91.19 118 GLY A O 1
ATOM 923 N N . HIS A 1 119 ? 3.970 15.072 -12.853 1.00 90.38 119 HIS A N 1
ATOM 924 C CA . HIS A 1 119 ? 4.743 13.889 -12.505 1.00 90.38 119 HIS A CA 1
ATOM 925 C C . HIS A 1 119 ? 3.817 12.699 -12.257 1.00 90.38 119 HIS A C 1
ATOM 927 O O . HIS A 1 119 ? 2.680 12.844 -11.814 1.00 90.38 119 HIS A O 1
ATOM 933 N N . GLU A 1 120 ? 4.358 11.512 -12.503 1.00 90.31 120 GLU A N 1
ATOM 934 C CA . GLU A 1 120 ? 3.701 10.239 -12.245 1.00 90.31 120 GLU A CA 1
ATOM 935 C C . GLU A 1 120 ? 3.321 10.078 -10.756 1.00 90.31 120 GLU A C 1
ATOM 937 O O . GLU A 1 120 ? 4.185 10.277 -9.893 1.00 90.31 120 GLU A O 1
ATOM 942 N N . PRO A 1 121 ? 2.070 9.703 -10.418 1.00 89.94 121 PRO A N 1
ATOM 943 C CA . PRO A 1 121 ? 1.614 9.529 -9.036 1.00 89.94 121 PRO A CA 1
ATOM 944 C C . PRO A 1 121 ? 2.512 8.670 -8.135 1.00 89.94 121 PRO A C 1
ATOM 946 O O . PRO A 1 121 ? 2.652 8.981 -6.950 1.00 89.94 121 PRO A O 1
ATOM 949 N N . TYR A 1 122 ? 3.194 7.637 -8.653 1.00 87.31 122 TYR A N 1
ATOM 950 C CA . TYR A 1 122 ? 4.111 6.818 -7.835 1.00 87.31 122 TYR A CA 1
ATOM 951 C C . TYR A 1 122 ? 5.254 7.644 -7.202 1.00 87.31 122 TYR A C 1
ATOM 953 O O . TYR A 1 122 ? 5.807 7.288 -6.151 1.00 87.31 122 TYR A O 1
ATOM 961 N N . VAL A 1 123 ? 5.611 8.778 -7.817 1.00 90.06 123 VAL A N 1
ATOM 962 C CA . VAL A 1 123 ? 6.612 9.719 -7.296 1.00 90.06 123 VAL A CA 1
ATOM 963 C C . VAL A 1 123 ? 6.162 10.291 -5.952 1.00 90.06 123 VAL A C 1
ATOM 965 O O . VAL A 1 123 ? 7.005 10.545 -5.089 1.00 90.06 123 VAL A O 1
ATOM 968 N N . ALA A 1 124 ? 4.855 10.451 -5.730 1.00 91.56 124 ALA A N 1
ATOM 969 C CA . ALA A 1 124 ? 4.317 10.925 -4.461 1.00 91.56 124 ALA A CA 1
ATOM 970 C C . ALA A 1 124 ? 4.649 9.958 -3.324 1.00 91.56 124 ALA A C 1
ATOM 972 O O . ALA A 1 124 ? 5.214 10.387 -2.321 1.00 91.56 124 ALA A O 1
ATOM 973 N N . TYR A 1 125 ? 4.397 8.659 -3.502 1.00 87.88 125 TYR A N 1
ATOM 974 C CA . TYR A 1 125 ? 4.738 7.633 -2.509 1.00 87.88 125 TYR A CA 1
ATOM 975 C C . TYR A 1 125 ? 6.249 7.571 -2.255 1.00 87.88 125 TYR A C 1
ATOM 977 O O . TYR A 1 125 ? 6.700 7.501 -1.114 1.00 87.88 125 TYR A O 1
ATOM 985 N N . SER A 1 126 ? 7.059 7.736 -3.305 1.00 87.69 126 SER A N 1
ATOM 986 C CA . SER A 1 126 ? 8.519 7.819 -3.159 1.00 87.69 126 SER A CA 1
ATOM 987 C C . SER A 1 126 ? 8.959 9.015 -2.302 1.00 87.69 126 SER A C 1
ATOM 989 O O . SER A 1 126 ? 9.870 8.887 -1.482 1.00 87.69 126 SER A O 1
ATOM 991 N N . ARG A 1 127 ? 8.307 10.177 -2.455 1.00 88.25 127 ARG A N 1
ATOM 992 C CA . ARG A 1 127 ? 8.546 11.373 -1.624 1.00 88.25 127 ARG A CA 1
ATOM 993 C C . ARG A 1 127 ? 7.966 11.223 -0.212 1.00 88.25 127 ARG A C 1
ATOM 995 O O . ARG A 1 127 ? 8.540 11.756 0.735 1.00 88.25 127 ARG A O 1
ATOM 1002 N N . GLY A 1 128 ? 6.880 10.469 -0.069 1.00 88.75 128 GLY A N 1
ATOM 1003 C CA . GLY A 1 128 ? 6.199 10.161 1.188 1.00 88.75 128 GLY A CA 1
ATOM 1004 C C . GLY A 1 128 ? 6.970 9.228 2.125 1.00 88.75 128 GLY A C 1
ATOM 1005 O O . GLY A 1 128 ? 6.619 9.147 3.299 1.00 88.75 128 GLY A O 1
ATOM 1006 N N . LYS A 1 129 ? 8.067 8.594 1.682 1.00 87.62 129 LYS A N 1
ATOM 1007 C CA . LYS A 1 129 ? 8.870 7.672 2.511 1.00 87.62 129 LYS A CA 1
ATOM 1008 C C . LYS A 1 129 ? 9.305 8.229 3.867 1.00 87.62 129 LYS A C 1
ATOM 1010 O O . LYS A 1 129 ? 9.445 7.471 4.822 1.00 87.62 129 LYS A O 1
ATOM 1015 N N . MET A 1 130 ? 9.519 9.540 3.987 1.00 83.62 130 MET A N 1
ATOM 1016 C CA . MET A 1 130 ? 9.842 10.142 5.288 1.00 83.62 130 MET A CA 1
ATOM 1017 C C . MET A 1 130 ? 8.677 10.045 6.282 1.00 83.62 130 MET A C 1
ATOM 1019 O O . MET A 1 130 ? 8.913 9.830 7.470 1.00 83.62 130 MET A O 1
ATOM 1023 N N . LEU A 1 131 ? 7.431 10.153 5.807 1.00 87.50 131 LEU A N 1
ATOM 1024 C CA . LEU A 1 131 ? 6.239 9.946 6.632 1.00 87.50 131 LEU A CA 1
ATOM 1025 C C . LEU A 1 131 ? 6.181 8.499 7.119 1.00 87.50 131 LEU A C 1
ATOM 1027 O O . LEU A 1 131 ? 5.951 8.265 8.300 1.00 87.50 131 LEU A O 1
ATOM 1031 N N . GLU A 1 132 ? 6.471 7.536 6.243 1.00 85.00 132 GLU A N 1
ATOM 1032 C CA . GLU A 1 132 ? 6.524 6.111 6.595 1.00 85.00 132 GLU A CA 1
ATOM 1033 C C . GLU A 1 132 ? 7.580 5.838 7.672 1.00 85.00 132 GLU A C 1
ATOM 1035 O O . GLU A 1 132 ? 7.308 5.166 8.668 1.00 85.00 132 GLU A O 1
ATOM 1040 N N . GLN A 1 133 ? 8.778 6.407 7.511 1.00 81.38 133 GLN A N 1
ATOM 1041 C CA . GLN A 1 133 ? 9.873 6.284 8.476 1.00 81.38 133 GLN A CA 1
ATOM 1042 C C . GLN A 1 133 ? 9.533 6.910 9.832 1.00 81.38 133 GLN A C 1
ATOM 1044 O O . GLN A 1 133 ? 9.940 6.377 10.864 1.00 81.38 133 GLN A O 1
ATOM 1049 N N . GLY A 1 134 ? 8.755 7.994 9.834 1.00 84.50 134 GLY A N 1
ATOM 1050 C CA . GLY A 1 134 ? 8.231 8.641 11.036 1.00 84.50 134 GLY A CA 1
ATOM 1051 C C . GLY A 1 134 ? 7.040 7.927 11.688 1.00 84.50 134 GLY A C 1
ATOM 1052 O O . GLY A 1 134 ? 6.491 8.457 12.651 1.00 84.50 134 GLY A O 1
ATOM 1053 N N . GLY A 1 135 ? 6.622 6.759 11.184 1.00 88.75 135 GLY A N 1
ATOM 1054 C CA . GLY A 1 135 ? 5.464 6.014 11.695 1.00 88.75 135 GLY A CA 1
ATOM 1055 C C . GLY A 1 135 ? 4.109 6.531 11.199 1.00 88.75 135 GLY A C 1
ATOM 1056 O O . GLY A 1 135 ? 3.075 6.159 11.746 1.00 88.75 135 GLY A O 1
ATOM 1057 N N . GLY A 1 136 ? 4.106 7.386 10.175 1.00 94.44 136 GLY A N 1
ATOM 1058 C CA . GLY A 1 136 ? 2.906 7.940 9.552 1.00 94.44 136 GLY A CA 1
ATOM 1059 C C . GLY A 1 136 ? 2.162 6.966 8.640 1.00 94.44 136 GLY A C 1
ATOM 1060 O O . GLY A 1 136 ? 0.990 7.191 8.368 1.00 94.44 136 GLY A O 1
ATOM 1061 N N . LEU A 1 137 ? 2.812 5.885 8.197 1.00 97.19 137 LEU A N 1
ATOM 1062 C CA . LEU A 1 137 ? 2.161 4.757 7.527 1.00 97.19 137 LEU A CA 1
ATOM 1063 C C . LEU A 1 137 ? 1.962 3.627 8.538 1.00 97.19 137 LEU A C 1
ATOM 1065 O O . LEU A 1 137 ? 2.895 3.274 9.267 1.00 97.19 137 LEU A O 1
ATOM 1069 N N . GLN A 1 138 ? 0.761 3.065 8.574 1.00 97.69 138 GLN A N 1
ATOM 1070 C CA . GLN A 1 138 ? 0.391 1.918 9.391 1.00 97.69 138 GLN A CA 1
ATOM 1071 C C . GLN A 1 138 ? 0.045 0.724 8.508 1.00 97.69 138 GLN A C 1
ATOM 1073 O O . GLN A 1 138 ? -0.466 0.897 7.403 1.00 97.69 138 GLN A O 1
ATOM 1078 N N . VAL A 1 139 ? 0.307 -0.470 9.030 1.00 97.94 139 VAL A N 1
ATOM 1079 C CA . VAL A 1 139 ? -0.020 -1.749 8.405 1.00 97.94 139 VAL A CA 1
ATOM 1080 C C . VAL A 1 139 ? -0.818 -2.634 9.358 1.00 97.94 139 VAL A C 1
ATOM 1082 O O . VAL A 1 139 ? -0.716 -2.469 10.578 1.00 97.94 139 VAL A O 1
ATOM 1085 N N . SER A 1 140 ? -1.601 -3.553 8.805 1.00 97.94 140 SER A N 1
ATOM 1086 C CA . SER A 1 140 ? -2.404 -4.523 9.554 1.00 97.94 140 SER A CA 1
ATOM 1087 C C . SER A 1 140 ? -2.657 -5.788 8.735 1.00 97.94 140 SER A C 1
ATOM 1089 O O . SER A 1 140 ? -2.595 -5.721 7.512 1.00 97.94 140 SER A O 1
ATOM 1091 N N . PHE A 1 141 ? -2.982 -6.907 9.380 1.00 95.88 141 PHE A N 1
ATOM 1092 C CA . PHE A 1 141 ? -3.670 -8.003 8.692 1.00 95.88 141 PHE A CA 1
ATOM 1093 C C . PHE A 1 141 ? -5.129 -7.618 8.411 1.00 95.88 141 PHE A C 1
ATOM 1095 O O . PHE A 1 141 ? -5.643 -6.634 8.946 1.00 95.88 141 PHE A O 1
ATOM 1102 N N . ASP A 1 142 ? -5.794 -8.385 7.559 1.00 92.81 142 ASP A N 1
ATOM 1103 C CA . ASP A 1 142 ? -7.223 -8.259 7.276 1.00 92.81 142 ASP A CA 1
ATOM 1104 C C . ASP A 1 142 ? -8.110 -8.956 8.327 1.00 92.81 142 ASP A C 1
ATOM 1106 O O . ASP A 1 142 ? -9.257 -8.542 8.503 1.00 92.81 142 ASP A O 1
ATOM 1110 N N . ASP A 1 143 ? -7.577 -9.920 9.094 1.00 91.44 143 ASP A N 1
ATOM 1111 C CA . ASP A 1 143 ? -8.250 -10.528 10.257 1.00 91.44 143 ASP A CA 1
ATOM 1112 C C . ASP A 1 143 ? -7.264 -11.091 11.323 1.00 91.44 143 ASP A C 1
ATOM 1114 O O . ASP A 1 143 ? -6.507 -12.019 11.030 1.00 91.44 143 ASP A O 1
ATOM 1118 N N . PRO A 1 144 ? -7.258 -10.604 12.585 1.00 93.94 144 PRO A N 1
ATOM 1119 C CA . PRO A 1 144 ? -7.948 -9.415 13.070 1.00 93.94 144 PRO A CA 1
ATOM 1120 C C . PRO A 1 144 ? -7.221 -8.134 12.645 1.00 93.94 144 PRO A C 1
ATOM 1122 O O . PRO A 1 144 ? -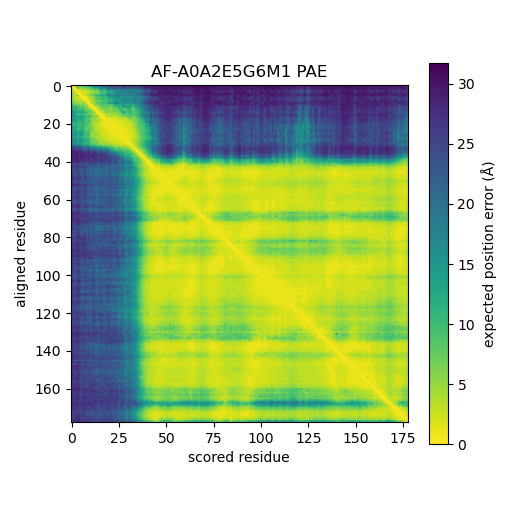5.991 -8.072 12.591 1.00 93.94 144 PRO A O 1
ATOM 1125 N N . ILE A 1 145 ? -7.991 -7.066 12.447 1.00 96.31 145 ILE A N 1
ATOM 1126 C CA . ILE A 1 145 ? -7.436 -5.749 12.127 1.00 96.31 145 ILE A CA 1
ATOM 1127 C C . ILE A 1 145 ? -6.878 -5.090 13.395 1.00 96.31 145 ILE A C 1
ATOM 1129 O O . ILE A 1 145 ? -7.615 -4.609 14.260 1.00 96.31 145 ILE A O 1
ATOM 1133 N N . GLU A 1 146 ? -5.554 -5.004 13.467 1.00 97.19 146 GLU A N 1
ATOM 1134 C CA . GLU A 1 146 ? -4.796 -4.225 14.447 1.00 97.19 146 GLU A CA 1
ATOM 1135 C C . GLU A 1 146 ? -3.685 -3.407 13.767 1.00 97.19 146 GLU A C 1
ATOM 1137 O O . GLU A 1 146 ? -2.868 -3.934 13.012 1.00 97.19 146 GLU A O 1
ATOM 1142 N N . TRP A 1 147 ? -3.657 -2.093 14.006 1.00 97.44 147 TRP A N 1
ATOM 1143 C CA . TRP A 1 147 ? -2.786 -1.175 13.270 1.00 97.44 147 TRP A CA 1
ATOM 1144 C C . TRP A 1 147 ? -1.432 -0.978 13.943 1.00 97.44 147 TRP A C 1
ATOM 1146 O O . TRP A 1 147 ? -1.338 -0.414 15.037 1.00 97.44 147 TRP A O 1
ATOM 1156 N N . PHE A 1 148 ? -0.368 -1.311 13.223 1.00 97.19 148 PHE A N 1
ATOM 1157 C CA . PHE A 1 148 ? 1.009 -1.112 13.659 1.00 97.19 148 PHE A CA 1
ATOM 1158 C C . PHE A 1 148 ? 1.727 -0.131 12.745 1.00 97.19 148 PHE A C 1
ATOM 1160 O O . PHE A 1 148 ? 1.465 -0.074 11.549 1.00 97.19 148 PHE A O 1
ATOM 1167 N N . GLY A 1 149 ? 2.677 0.640 13.277 1.00 96.44 149 GLY A N 1
ATOM 1168 C CA . GLY A 1 149 ? 3.524 1.475 12.424 1.00 96.44 149 GLY A CA 1
ATOM 1169 C C . GLY A 1 149 ? 4.279 0.609 11.410 1.00 96.44 149 GLY A C 1
ATOM 1170 O O . GLY A 1 149 ? 4.855 -0.411 11.787 1.00 96.44 149 GLY A O 1
ATOM 1171 N N . HIS A 1 150 ? 4.326 1.023 10.147 1.00 94.62 150 HIS A N 1
ATOM 1172 C CA . HIS A 1 150 ? 4.992 0.302 9.059 1.00 94.62 150 HIS A CA 1
ATOM 1173 C C . HIS A 1 150 ? 6.463 -0.033 9.386 1.00 94.62 150 HIS A C 1
ATOM 1175 O O . HIS A 1 150 ? 6.976 -1.084 9.014 1.00 94.62 150 HIS A O 1
ATOM 1181 N N . THR A 1 151 ? 7.169 0.819 10.124 1.00 93.75 151 THR A N 1
ATOM 1182 C CA . THR A 1 151 ? 8.563 0.577 10.544 1.00 93.75 151 THR A CA 1
ATOM 1183 C C . THR A 1 151 ? 8.699 -0.003 11.953 1.00 93.75 151 THR A C 1
ATOM 1185 O O . THR A 1 151 ? 9.815 -0.227 12.422 1.00 93.75 151 THR A O 1
ATOM 1188 N N . SER A 1 152 ? 7.584 -0.251 12.643 1.00 95.38 152 SER A N 1
ATOM 1189 C CA . SER A 1 152 ? 7.580 -0.909 13.950 1.00 95.38 152 SER A CA 1
ATOM 1190 C C . SER A 1 152 ? 7.911 -2.395 13.817 1.00 95.38 152 SER A C 1
ATOM 1192 O O . SER A 1 152 ? 7.771 -2.975 12.744 1.00 95.38 152 SER A O 1
ATOM 1194 N N . ARG A 1 153 ? 8.310 -3.037 14.921 1.00 95.62 153 ARG A N 1
ATOM 1195 C CA . ARG A 1 153 ? 8.599 -4.477 14.933 1.00 95.62 153 ARG A CA 1
ATOM 1196 C C . ARG A 1 153 ? 7.423 -5.311 14.412 1.00 95.62 153 ARG A C 1
ATOM 1198 O O . ARG A 1 153 ? 7.630 -6.112 13.515 1.00 95.62 153 ARG A O 1
ATOM 1205 N N . ALA A 1 154 ? 6.218 -5.073 14.929 1.00 95.38 154 ALA A N 1
ATOM 1206 C CA . ALA A 1 154 ? 5.019 -5.791 14.504 1.00 95.38 154 ALA A CA 1
ATOM 1207 C C . ALA A 1 154 ? 4.691 -5.534 13.021 1.00 95.38 154 ALA A C 1
ATOM 1209 O O . ALA A 1 154 ? 4.394 -6.461 12.281 1.00 95.38 154 ALA A O 1
ATOM 1210 N N . GLY A 1 155 ? 4.842 -4.291 12.547 1.00 95.69 155 GLY A N 1
ATOM 1211 C CA . GLY A 1 155 ? 4.638 -3.974 11.129 1.00 95.69 155 GLY A CA 1
ATOM 1212 C C . GLY A 1 155 ? 5.672 -4.616 10.195 1.00 95.69 155 GLY A C 1
ATOM 1213 O O . GLY A 1 155 ? 5.350 -4.959 9.059 1.00 95.69 155 GLY A O 1
ATOM 1214 N N . LEU A 1 156 ? 6.912 -4.795 10.662 1.00 94.75 156 LEU A N 1
ATOM 1215 C CA . LEU A 1 156 ? 7.934 -5.553 9.939 1.00 94.75 156 LEU A CA 1
ATOM 1216 C C . LEU A 1 156 ? 7.634 -7.053 9.938 1.00 94.75 156 LEU A C 1
ATOM 1218 O O . LEU A 1 156 ? 7.848 -7.685 8.910 1.00 94.75 156 LEU A O 1
ATOM 1222 N N . GLU A 1 157 ? 7.145 -7.602 11.054 1.00 94.44 157 GLU A N 1
ATOM 1223 C CA . GLU A 1 157 ? 6.731 -9.006 11.162 1.00 94.44 157 GLU A CA 1
ATOM 1224 C C . GLU A 1 157 ? 5.612 -9.303 10.147 1.00 94.44 157 GLU A C 1
ATOM 1226 O O . GLU A 1 157 ? 5.831 -10.147 9.279 1.00 94.44 157 GLU A O 1
ATOM 1231 N N . ILE A 1 158 ? 4.537 -8.499 10.117 1.00 94.31 158 ILE A N 1
ATOM 1232 C CA . ILE A 1 158 ? 3.445 -8.595 9.121 1.00 94.31 158 ILE A CA 1
ATOM 1233 C C . ILE A 1 158 ? 3.988 -8.658 7.688 1.00 94.31 158 ILE A C 1
ATOM 1235 O O . ILE A 1 158 ? 3.668 -9.562 6.924 1.00 94.31 158 ILE A O 1
ATOM 1239 N N . ARG A 1 159 ? 4.861 -7.719 7.303 1.00 92.75 159 ARG A N 1
ATOM 1240 C CA . ARG A 1 159 ? 5.389 -7.693 5.928 1.00 92.75 159 ARG A CA 1
ATOM 1241 C C . ARG A 1 159 ? 6.410 -8.788 5.643 1.00 92.75 159 ARG A C 1
ATOM 1243 O O . ARG A 1 159 ? 6.622 -9.126 4.482 1.00 92.75 159 ARG A O 1
ATOM 1250 N N . SER A 1 160 ? 7.089 -9.306 6.663 1.00 90.44 160 SER A N 1
ATOM 1251 C CA . SER A 1 160 ? 8.055 -10.391 6.485 1.00 90.44 160 SER A CA 1
ATOM 1252 C C . SER A 1 160 ? 7.377 -11.721 6.168 1.00 90.44 160 SER A C 1
ATOM 1254 O O . SER A 1 160 ? 7.963 -12.529 5.448 1.00 90.44 160 SER A O 1
ATOM 1256 N N . GLU A 1 161 ? 6.129 -11.905 6.616 1.00 86.81 161 GLU A N 1
ATOM 1257 C CA . GLU A 1 161 ? 5.321 -13.089 6.307 1.00 86.81 161 GLU A CA 1
ATOM 1258 C C . GLU A 1 161 ? 5.016 -13.230 4.817 1.00 86.81 161 GLU A C 1
ATOM 1260 O O . GLU A 1 161 ? 4.798 -14.349 4.351 1.00 86.81 161 GLU A O 1
ATOM 1265 N N . LEU A 1 162 ? 5.117 -12.137 4.048 1.00 85.81 162 LEU A N 1
ATOM 1266 C CA . LEU A 1 162 ? 5.022 -12.176 2.593 1.00 85.81 162 LEU A CA 1
ATOM 1267 C C . LEU A 1 162 ? 5.939 -13.256 2.008 1.00 85.81 162 LEU A C 1
ATOM 1269 O O . LEU A 1 162 ? 5.505 -14.056 1.197 1.00 85.81 162 LEU A O 1
ATOM 1273 N N . MET A 1 163 ? 7.194 -13.356 2.444 1.00 81.50 163 MET A N 1
ATOM 1274 C CA . MET A 1 163 ? 8.127 -14.319 1.841 1.00 81.50 163 MET A CA 1
ATOM 1275 C C . MET A 1 163 ? 7.739 -15.785 2.073 1.00 81.50 163 MET A C 1
ATOM 1277 O O . MET A 1 163 ? 8.217 -16.649 1.349 1.00 81.50 163 MET A O 1
ATOM 1281 N N . SER A 1 164 ? 6.893 -16.061 3.064 1.00 84.88 164 SER A N 1
ATOM 1282 C CA . SER A 1 164 ? 6.379 -17.395 3.383 1.00 84.88 164 SER A CA 1
ATOM 1283 C C . SER A 1 164 ? 4.929 -17.613 2.948 1.00 84.88 164 SER A C 1
ATOM 1285 O O . SER A 1 164 ? 4.392 -18.692 3.187 1.00 84.88 164 SER A O 1
ATOM 1287 N N . PHE A 1 165 ? 4.290 -16.616 2.324 1.00 86.06 165 PHE A N 1
ATOM 1288 C CA . PHE A 1 165 ? 2.846 -16.609 2.071 1.00 86.06 165 PHE A CA 1
ATOM 1289 C C . PHE A 1 165 ? 2.380 -17.803 1.222 1.00 86.06 165 PHE A C 1
ATOM 1291 O O . PHE A 1 165 ? 1.321 -18.367 1.472 1.00 86.06 165 PHE A O 1
ATOM 1298 N N . CYS A 1 166 ? 3.203 -18.231 0.261 1.00 87.31 166 CYS A N 1
ATOM 1299 C CA . CYS A 1 166 ? 2.899 -19.321 -0.672 1.00 87.31 166 CYS A CA 1
ATOM 1300 C C . CYS A 1 166 ? 3.706 -20.605 -0.404 1.00 87.31 166 CYS A C 1
ATOM 1302 O O . CYS A 1 166 ? 3.701 -21.529 -1.214 1.00 87.31 166 CYS A O 1
ATOM 1304 N N . GLY A 1 167 ? 4.374 -20.694 0.753 1.00 84.44 167 GLY A N 1
ATOM 1305 C CA . GLY A 1 167 ? 5.306 -21.776 1.088 1.00 84.44 167 GLY A CA 1
ATOM 1306 C C . GLY A 1 167 ? 6.770 -21.444 0.768 1.00 84.44 167 GLY A C 1
ATOM 1307 O O . GLY A 1 167 ? 7.083 -20.384 0.238 1.00 84.44 167 GLY A O 1
ATOM 1308 N N . GLU A 1 168 ? 7.694 -22.338 1.140 1.00 75.12 168 GLU A N 1
ATOM 1309 C 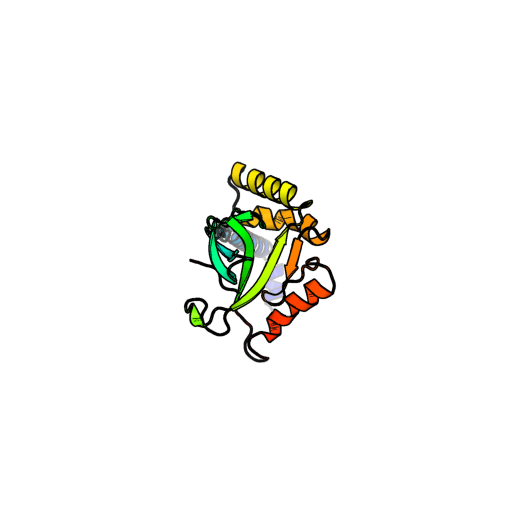CA . GLU A 1 168 ? 9.145 -22.067 1.082 1.00 75.12 168 GLU A CA 1
ATOM 1310 C C . GLU A 1 168 ? 9.730 -22.038 -0.345 1.00 75.12 168 GLU A C 1
ATOM 1312 O O . GLU A 1 168 ? 10.786 -21.440 -0.554 1.00 75.12 168 GLU A O 1
ATOM 1317 N N . ASP A 1 169 ? 9.055 -22.658 -1.320 1.00 79.69 169 ASP A N 1
ATOM 1318 C CA . ASP A 1 169 ? 9.575 -22.859 -2.683 1.00 79.69 169 ASP A CA 1
ATOM 1319 C C . ASP A 1 169 ? 8.966 -21.913 -3.737 1.00 79.69 169 ASP A C 1
ATOM 1321 O O . ASP A 1 169 ? 9.448 -21.866 -4.872 1.00 79.69 169 ASP A O 1
ATOM 1325 N N . GLU A 1 170 ? 7.936 -21.140 -3.381 1.00 82.94 170 GLU A N 1
ATOM 1326 C CA . GLU A 1 170 ? 7.205 -20.275 -4.310 1.00 82.94 170 GLU A CA 1
ATOM 1327 C C . GLU A 1 170 ? 7.005 -18.890 -3.677 1.00 82.94 170 GLU A C 1
ATOM 1329 O O . GLU A 1 170 ? 6.256 -18.758 -2.713 1.00 82.94 170 GLU A O 1
ATOM 1334 N N . PRO A 1 171 ? 7.706 -17.839 -4.140 1.00 83.81 171 PRO A N 1
ATOM 1335 C CA . PRO A 1 171 ? 7.484 -16.499 -3.616 1.00 83.81 171 PRO A CA 1
ATOM 1336 C C . PRO A 1 171 ? 6.134 -15.969 -4.121 1.00 83.81 171 PRO A C 1
ATOM 1338 O O . PRO A 1 171 ? 5.847 -16.103 -5.313 1.00 83.81 171 PRO A O 1
ATOM 1341 N N . PRO A 1 172 ? 5.321 -15.309 -3.277 1.00 92.19 172 PRO A N 1
ATOM 1342 C CA . PRO A 1 172 ? 4.114 -14.659 -3.768 1.00 92.19 172 PRO A CA 1
ATOM 1343 C C . PRO A 1 172 ? 4.444 -13.557 -4.767 1.00 92.19 172 PRO A C 1
ATOM 1345 O O . PRO A 1 172 ? 5.436 -12.829 -4.636 1.00 92.19 172 PRO A O 1
ATOM 1348 N N . THR A 1 173 ? 3.537 -13.367 -5.714 1.00 93.06 173 THR A N 1
ATOM 1349 C CA . THR A 1 173 ? 3.547 -12.216 -6.614 1.00 93.06 173 THR A CA 1
ATOM 1350 C C . THR A 1 173 ? 2.588 -11.163 -6.079 1.00 93.06 173 THR A C 1
ATOM 1352 O O . THR A 1 173 ? 1.423 -11.467 -5.843 1.00 93.06 173 THR A O 1
ATOM 1355 N N . ILE A 1 174 ? 3.055 -9.924 -5.891 1.00 93.38 174 ILE A N 1
ATOM 1356 C CA . ILE A 1 174 ? 2.167 -8.790 -5.592 1.00 93.38 174 ILE A CA 1
ATOM 1357 C C . ILE A 1 174 ? 1.347 -8.490 -6.845 1.00 93.38 174 ILE A C 1
ATOM 1359 O O . ILE A 1 174 ? 1.904 -8.255 -7.919 1.00 93.38 174 ILE A O 1
ATOM 1363 N N . CYS A 1 175 ? 0.031 -8.491 -6.693 1.00 94.50 175 CYS A N 1
ATOM 1364 C CA . CYS A 1 175 ? -0.904 -8.236 -7.767 1.00 94.50 175 CYS A CA 1
ATOM 1365 C C . CYS A 1 175 ? -1.240 -6.750 -7.848 1.00 94.50 175 CYS A C 1
ATOM 1367 O O . CYS A 1 175 ? -1.504 -6.093 -6.842 1.00 94.50 175 CYS A O 1
ATOM 1369 N N . HIS A 1 176 ? -1.289 -6.247 -9.076 1.00 92.00 176 HIS A N 1
ATOM 1370 C CA . HIS A 1 176 ? -1.808 -4.927 -9.401 1.00 92.00 176 HIS A CA 1
ATOM 1371 C C . HIS A 1 176 ? -3.074 -5.096 -10.247 1.00 92.00 176 HIS A C 1
ATOM 1373 O O . HIS A 1 176 ? -3.146 -6.058 -11.014 1.00 92.00 176 HIS A O 1
ATOM 1379 N N . PRO A 1 177 ? -4.088 -4.237 -10.079 1.00 90.81 177 PRO A N 1
ATOM 1380 C CA . PRO A 1 177 ? -5.244 -4.243 -10.963 1.00 90.81 177 PRO A CA 1
ATOM 1381 C C . PRO A 1 177 ? -4.874 -3.673 -12.341 1.00 90.81 177 PRO A C 1
ATOM 1383 O O . PRO A 1 177 ? -4.003 -2.803 -12.435 1.00 90.81 177 PRO A O 1
ATOM 1386 N N . ASP A 1 178 ? -5.534 -4.184 -13.382 1.00 76.69 178 ASP A N 1
ATOM 1387 C CA . ASP A 1 178 ? -5.360 -3.762 -14.783 1.00 76.69 178 ASP A CA 1
ATOM 1388 C C . ASP A 1 178 ? -5.990 -2.389 -15.097 1.00 76.69 178 ASP A C 1
ATOM 1390 O O . ASP A 1 178 ? -7.058 -2.057 -14.526 1.00 76.69 178 ASP A O 1
#